Protein AF-A0A9D1HH10-F1 (afdb_monomer)

Mean predicted aligned error: 4.68 Å

Secondary structure (DSSP, 8-state):
---HHHHHHHHHHHHTTSTT-TTSHHHHHHHHHTTGGGGS-GGGHHHHTTB-GGGTTBSS--B-HHHHHHHHGGGTTSHHHHHHHHHHHHHHHIIIIIHHHHEEEE-TTS-B--BTTT--EEEEGGGTEEEEHHHHTSTTTHHHHHHHHHHHHHHHTT--PPPP--------SSS-GGGHHHHHHHHHHHHHHHHHTTT--PPPSS--HHHHHHHHHHHHHHHHHHSHHHHSTTSS--

Sequence (238 aa):
MPGYVMHLVESQLILDRMKNRKGTDWEKAFLLGSLLPDTRLKSEKAISHFWNEKYLEDIAKAPDLELFLKKYKSRLDEPLILGYYLHLYLDVCYVKDYWPAKLSFENAAGEPEKKKAAITDVVICDRGKKVPLSEFFTRKYYYGDYTRSNGWFIRHYQIRTPEYVAIRDIHMDEVELEDVKGLLEELTWLCRMAEEHAGSNDPLQVFDISSLDAFLHDTAEKFWKENSRLLEPENIKA

Solvent-accessible surface area (backbone atoms only — not comparable to full-atom values): 13251 Å² total; per-residue (Å²): 125,81,54,72,62,56,41,49,51,34,50,45,61,47,48,74,69,32,76,89,38,77,98,38,72,58,41,35,37,20,57,49,16,32,48,40,46,68,40,35,61,80,78,49,27,40,59,34,42,36,43,54,79,92,44,71,61,32,67,71,73,39,38,33,64,67,67,49,42,74,76,41,58,95,43,44,64,40,38,35,52,35,16,33,50,50,36,46,49,52,39,27,46,42,48,72,52,50,38,63,70,40,40,45,39,14,22,88,88,70,44,84,45,55,44,47,90,57,39,45,31,34,31,28,52,92,73,72,43,75,37,48,46,92,55,37,81,26,67,82,22,53,54,28,30,51,64,52,47,42,31,52,50,32,63,75,71,60,55,70,63,72,67,90,69,91,83,70,92,76,88,66,87,53,49,45,74,80,40,47,58,58,52,46,51,52,45,42,50,51,47,52,49,29,65,76,52,75,75,78,78,71,76,56,71,64,60,53,70,68,60,53,52,51,50,41,53,54,49,38,53,50,51,45,70,78,39,41,74,62,58,39,77,91,62,39,80,130

Radius of gyration: 18.0 Å; Cα contacts (8 Å, |Δi|>4): 320; chains: 1; bounding box: 42×40×50 Å

Structure (mmCIF, N/CA/C/O backbone):
data_AF-A0A9D1HH10-F1
#
_entry.id   AF-A0A9D1HH10-F1
#
loop_
_atom_site.group_PDB
_atom_site.id
_atom_site.type_symbol
_atom_site.label_atom_id
_atom_site.label_alt_id
_atom_site.label_comp_id
_atom_site.label_asym_id
_atom_site.label_entity_id
_atom_site.label_seq_id
_atom_site.pdbx_PDB_ins_code
_atom_site.Cartn_x
_atom_site.Cartn_y
_atom_site.Cartn_z
_atom_site.occupancy
_atom_site.B_iso_or_equiv
_atom_site.auth_seq_id
_atom_site.auth_comp_id
_atom_site.auth_asym_id
_atom_site.auth_atom_id
_atom_site.pdbx_PDB_model_num
ATOM 1 N N . MET A 1 1 ? 5.665 -0.496 -3.282 1.00 77.69 1 MET A N 1
ATOM 2 C CA . MET A 1 1 ? 4.519 -0.738 -2.387 1.00 77.69 1 MET A CA 1
ATOM 3 C C . MET A 1 1 ? 3.567 0.435 -2.533 1.00 77.69 1 MET A C 1
ATOM 5 O O . MET A 1 1 ? 4.052 1.507 -2.902 1.00 77.69 1 MET A O 1
ATOM 9 N N . PRO A 1 2 ? 2.255 0.232 -2.344 1.00 82.25 2 PRO A N 1
ATOM 10 C CA . PRO A 1 2 ? 1.297 1.314 -2.148 1.00 82.25 2 PRO A CA 1
ATOM 11 C C . PRO A 1 2 ? 1.843 2.379 -1.181 1.00 82.25 2 PRO A C 1
ATOM 13 O O . PRO A 1 2 ? 2.660 2.085 -0.315 1.00 82.25 2 PRO A O 1
ATOM 16 N N . GLY A 1 3 ? 1.467 3.639 -1.399 1.00 89.31 3 GLY A N 1
ATOM 17 C CA . GLY A 1 3 ? 1.795 4.725 -0.471 1.00 89.31 3 GLY A CA 1
ATOM 18 C C . GLY A 1 3 ? 0.684 4.931 0.559 1.00 89.31 3 GLY A C 1
ATOM 19 O O . GLY A 1 3 ? -0.417 4.404 0.393 1.00 89.31 3 GLY A O 1
ATOM 20 N N . TYR A 1 4 ? 0.931 5.783 1.559 1.00 92.31 4 TYR A N 1
ATOM 21 C CA . TYR A 1 4 ? 0.015 6.040 2.685 1.00 92.31 4 TYR A CA 1
ATOM 22 C C . TYR A 1 4 ? -1.432 6.308 2.253 1.00 92.31 4 TYR A C 1
ATOM 24 O O . TYR A 1 4 ? -2.377 5.804 2.850 1.00 92.31 4 TYR A O 1
ATOM 32 N N . VAL A 1 5 ? -1.611 7.081 1.176 1.00 95.56 5 VAL A N 1
ATOM 33 C CA . VAL A 1 5 ? -2.936 7.443 0.658 1.00 95.56 5 VAL A CA 1
ATOM 34 C C . VAL A 1 5 ? -3.721 6.209 0.214 1.00 95.56 5 VAL A C 1
ATOM 36 O O . VAL A 1 5 ? -4.903 6.121 0.515 1.00 95.56 5 VAL A O 1
ATOM 39 N N . MET A 1 6 ? -3.088 5.241 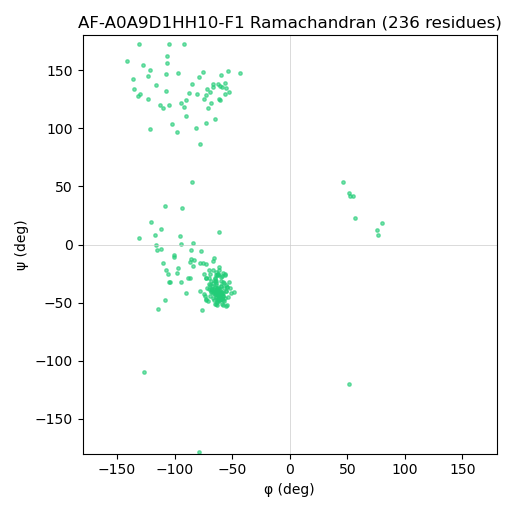-0.456 1.00 97.19 6 MET A N 1
ATOM 40 C CA . MET A 1 6 ? -3.773 4.020 -0.896 1.00 97.19 6 MET A CA 1
ATOM 41 C C . MET A 1 6 ? -4.173 3.132 0.289 1.00 97.19 6 MET A C 1
ATOM 43 O O . MET A 1 6 ? -5.291 2.624 0.298 1.00 97.19 6 MET A O 1
ATOM 47 N N . HIS A 1 7 ? -3.314 3.008 1.309 1.00 97.94 7 HIS A N 1
ATOM 48 C CA . HIS A 1 7 ? -3.664 2.299 2.549 1.00 97.94 7 HIS A CA 1
ATOM 49 C C . HIS A 1 7 ? -4.849 2.951 3.271 1.00 97.94 7 HIS A C 1
ATOM 51 O O . HIS A 1 7 ? -5.726 2.257 3.786 1.00 97.94 7 HIS A O 1
ATOM 57 N N . LEU A 1 8 ? -4.925 4.284 3.266 1.00 97.69 8 LEU A N 1
ATOM 58 C CA . LEU A 1 8 ? -6.061 5.002 3.844 1.00 97.69 8 LEU A CA 1
ATOM 59 C C . LEU A 1 8 ? -7.335 4.869 3.013 1.00 97.69 8 LEU A C 1
ATOM 61 O O . LEU A 1 8 ? -8.404 4.745 3.601 1.00 97.69 8 LEU A O 1
ATOM 65 N N . VAL A 1 9 ? -7.242 4.856 1.679 1.00 97.88 9 VAL A N 1
ATOM 66 C CA . VAL A 1 9 ? -8.398 4.571 0.813 1.00 97.88 9 VAL A CA 1
ATOM 67 C C . VAL A 1 9 ? -8.966 3.194 1.141 1.00 97.88 9 VAL A C 1
ATOM 69 O O . VAL A 1 9 ? -10.155 3.080 1.424 1.00 97.88 9 VAL A O 1
ATOM 72 N N . GLU A 1 10 ? -8.129 2.157 1.174 1.00 97.81 10 GLU A N 1
ATOM 73 C CA . GLU A 1 10 ? -8.591 0.807 1.505 1.00 97.81 10 GLU A CA 1
ATOM 74 C C . GLU A 1 10 ? -9.190 0.741 2.918 1.00 97.81 10 GLU A C 1
ATOM 76 O O . GLU A 1 10 ? -10.270 0.184 3.119 1.00 97.81 10 GLU A O 1
ATOM 81 N N . SER A 1 11 ? -8.546 1.388 3.891 1.00 96.88 11 SER A N 1
ATOM 82 C CA . SER A 1 11 ? -9.064 1.476 5.258 1.00 96.88 11 SER A CA 1
ATOM 83 C C . SER A 1 11 ? -10.439 2.146 5.311 1.00 96.88 11 SER A C 1
ATOM 85 O O . SER A 1 11 ? -11.324 1.673 6.024 1.00 96.88 11 SER A O 1
ATOM 87 N N . GLN A 1 12 ? -10.662 3.209 4.532 1.00 95.50 12 GLN A N 1
ATOM 88 C CA . GLN A 1 12 ? -11.970 3.858 4.430 1.00 95.50 12 GLN A CA 1
ATOM 89 C C . GLN A 1 12 ? -13.018 2.960 3.770 1.00 95.50 12 GLN A C 1
ATOM 91 O O . GLN A 1 12 ? -14.137 2.885 4.271 1.00 95.50 12 GLN A O 1
ATOM 96 N N . LEU A 1 13 ? -12.657 2.212 2.723 1.00 96.19 13 LEU A N 1
ATOM 97 C CA . LEU A 1 13 ? -13.554 1.236 2.094 1.00 96.19 13 LEU A CA 1
ATOM 98 C C . LEU A 1 13 ? -14.016 0.151 3.079 1.00 96.19 13 LEU A C 1
ATOM 100 O O . LEU A 1 13 ? -15.165 -0.295 3.016 1.00 96.19 13 LEU A O 1
ATOM 104 N N . ILE A 1 14 ? -13.147 -0.262 4.006 1.00 95.25 14 ILE A N 1
ATOM 105 C CA . ILE A 1 14 ? -13.511 -1.167 5.104 1.00 95.25 14 ILE A CA 1
ATOM 106 C C . ILE A 1 14 ? -14.402 -0.453 6.130 1.00 95.25 14 ILE A C 1
ATOM 108 O O . ILE A 1 14 ? -15.468 -0.967 6.476 1.00 95.25 14 ILE A O 1
ATOM 112 N N . LEU A 1 15 ? -14.024 0.746 6.585 1.00 93.00 15 LEU A N 1
ATOM 113 C CA . LEU A 1 15 ? -14.793 1.528 7.563 1.00 93.00 15 LEU A CA 1
ATOM 114 C C . LEU A 1 15 ? -16.208 1.873 7.078 1.00 93.00 15 LEU A C 1
ATOM 116 O O . LEU A 1 15 ? -17.145 1.853 7.873 1.00 93.00 15 LEU A O 1
ATOM 120 N N . ASP A 1 16 ? -16.390 2.136 5.785 1.00 91.69 16 ASP A N 1
ATOM 121 C CA . ASP A 1 16 ? -17.693 2.396 5.161 1.00 91.69 16 ASP A CA 1
ATOM 122 C C . ASP A 1 16 ? -18.665 1.221 5.311 1.00 91.69 16 ASP A C 1
ATOM 124 O O . ASP A 1 16 ? -19.884 1.409 5.372 1.00 91.69 16 ASP A O 1
ATOM 128 N N . ARG A 1 17 ? -18.133 0.002 5.422 1.00 89.88 17 ARG A N 1
ATOM 129 C CA . ARG A 1 17 ? -18.912 -1.218 5.666 1.00 89.88 17 ARG A CA 1
ATOM 130 C C . ARG A 1 17 ? -19.154 -1.459 7.153 1.00 89.88 17 ARG A C 1
ATOM 132 O O . ARG A 1 17 ? -20.182 -2.031 7.525 1.00 89.88 17 ARG A O 1
ATOM 139 N N . MET A 1 18 ? -18.243 -1.001 8.011 1.00 86.62 18 MET A N 1
ATOM 140 C CA . MET A 1 18 ? -18.357 -1.094 9.466 1.00 86.62 18 MET A CA 1
ATOM 141 C C . MET A 1 18 ? -19.308 -0.020 10.005 1.00 86.62 18 MET A C 1
ATOM 143 O O . MET A 1 18 ? -18.911 1.069 10.428 1.00 86.62 18 MET A O 1
ATOM 147 N N . LYS A 1 19 ? -20.605 -0.342 10.029 1.00 73.38 19 LYS A N 1
ATOM 148 C CA . LYS A 1 19 ? -21.625 0.520 10.645 1.00 73.38 19 LYS A CA 1
ATOM 149 C C . LYS A 1 19 ? -21.212 0.870 12.088 1.00 73.38 19 LYS A C 1
ATOM 151 O O . LYS A 1 19 ? -20.878 -0.019 12.866 1.00 73.38 19 LYS A O 1
ATOM 156 N N . ASN A 1 20 ? -21.280 2.157 12.445 1.00 78.94 20 ASN A N 1
ATOM 157 C CA . ASN A 1 20 ? -21.037 2.717 13.790 1.00 78.94 20 ASN A CA 1
ATOM 158 C C . ASN A 1 20 ? -19.575 2.828 14.276 1.00 78.94 20 ASN A C 1
ATOM 160 O O . ASN A 1 20 ? -19.369 3.079 15.461 1.00 78.94 20 ASN A O 1
ATOM 164 N N . ARG A 1 21 ? -18.559 2.672 13.417 1.00 83.25 21 ARG A N 1
ATOM 165 C CA . ARG A 1 21 ? -17.150 2.898 13.819 1.00 83.25 21 ARG A CA 1
ATOM 166 C C . ARG A 1 21 ? -16.612 4.281 13.458 1.00 83.25 21 ARG A C 1
ATOM 168 O O . ARG A 1 21 ? -15.673 4.742 14.101 1.00 83.25 21 ARG A O 1
ATOM 175 N N . LYS A 1 22 ? -17.235 4.969 12.499 1.00 84.94 22 LYS A N 1
ATOM 176 C CA . LYS A 1 22 ? -16.856 6.336 12.121 1.00 84.94 22 LYS A CA 1
ATOM 177 C C . LYS A 1 22 ? -17.028 7.324 13.283 1.00 84.94 22 LYS A C 1
ATOM 179 O O . LYS A 1 22 ? -18.034 7.284 13.987 1.00 84.94 22 LYS A O 1
ATOM 184 N N . GLY A 1 23 ? -16.068 8.223 13.453 1.00 85.19 23 GLY A N 1
ATOM 185 C CA . GLY A 1 23 ? -15.963 9.213 14.520 1.00 85.19 23 GLY A CA 1
ATOM 186 C C . GLY A 1 23 ? -15.491 8.670 15.872 1.00 85.19 23 GLY A C 1
ATOM 187 O O . GLY A 1 23 ? -15.551 9.406 16.855 1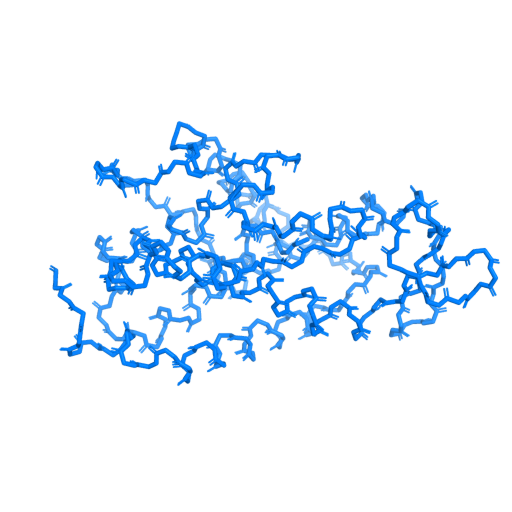.00 85.19 23 GLY A O 1
ATOM 188 N N . THR A 1 24 ? -15.053 7.410 15.963 1.00 90.00 24 THR A N 1
ATOM 189 C CA . THR A 1 24 ? -14.704 6.764 17.244 1.00 90.00 24 THR A CA 1
ATOM 190 C C . THR A 1 24 ? -13.194 6.605 17.431 1.00 90.00 24 THR A C 1
ATOM 192 O O . THR A 1 24 ? -12.434 6.610 16.464 1.00 90.00 24 THR A O 1
ATOM 195 N N . ASP A 1 25 ? -12.743 6.384 18.670 1.00 89.62 25 ASP A N 1
ATOM 196 C CA . ASP A 1 25 ? -11.337 6.042 18.941 1.00 89.62 25 ASP A CA 1
ATOM 197 C C . ASP A 1 25 ? -10.921 4.718 18.281 1.00 89.62 25 ASP A C 1
ATOM 199 O O . ASP A 1 25 ? -9.753 4.541 17.933 1.00 89.62 25 ASP A O 1
ATOM 203 N N . TRP A 1 26 ? -11.884 3.824 18.025 1.00 91.19 26 TRP A N 1
ATOM 204 C CA . TRP A 1 26 ? -11.659 2.601 17.258 1.00 91.19 26 TRP A CA 1
ATOM 205 C C . TRP A 1 26 ? -11.216 2.919 15.825 1.00 91.19 26 TRP A C 1
ATOM 207 O O . TRP A 1 26 ? -10.215 2.375 15.368 1.00 91.19 26 TRP A O 1
ATOM 217 N N . GLU A 1 27 ? -11.910 3.832 15.132 1.00 93.25 27 GLU A N 1
ATOM 218 C CA . GLU A 1 27 ? -11.517 4.268 13.782 1.00 93.25 27 GLU A CA 1
ATOM 219 C C . GLU A 1 27 ? -10.123 4.890 13.799 1.00 93.25 27 GLU A C 1
ATOM 221 O O . GLU A 1 27 ? -9.288 4.536 12.972 1.00 93.25 27 GLU A O 1
ATOM 226 N N . LYS A 1 28 ? -9.848 5.783 14.755 1.00 93.38 28 LYS A N 1
ATOM 227 C CA . LYS A 1 28 ? -8.544 6.452 14.845 1.00 93.38 28 LYS A CA 1
ATOM 228 C C . LYS A 1 28 ? -7.412 5.442 15.032 1.00 93.38 28 LYS A C 1
ATOM 230 O O . LYS A 1 28 ? -6.413 5.506 14.319 1.00 93.38 28 LYS A O 1
ATOM 235 N N . ALA A 1 29 ? -7.580 4.483 15.944 1.00 92.88 29 ALA A N 1
ATOM 236 C CA . ALA A 1 29 ? -6.605 3.421 16.166 1.00 92.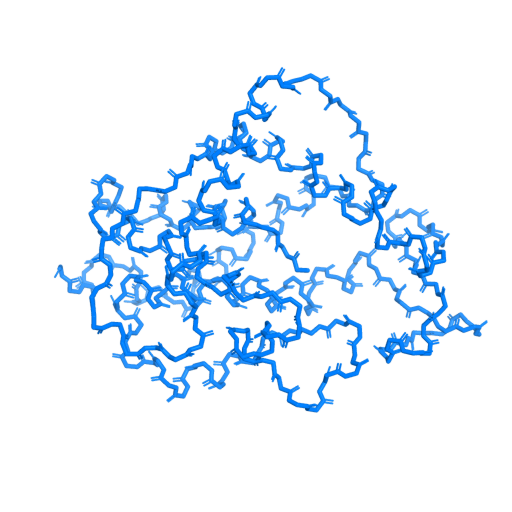88 29 ALA A CA 1
ATOM 237 C C . ALA A 1 29 ? -6.435 2.530 14.926 1.00 92.88 29 ALA A C 1
ATOM 239 O O . ALA A 1 29 ? -5.310 2.208 14.560 1.00 92.88 29 ALA A O 1
ATOM 240 N N . PHE A 1 30 ? -7.525 2.180 14.245 1.00 95.00 30 PHE A N 1
ATOM 241 C CA . PHE A 1 30 ? -7.486 1.376 13.025 1.00 95.00 30 PHE A CA 1
ATOM 242 C C . PHE A 1 30 ? -6.744 2.082 11.881 1.00 95.00 30 PHE A C 1
ATOM 244 O O . PHE A 1 30 ? -5.834 1.507 11.283 1.00 95.00 30 PHE A O 1
ATOM 251 N N . LEU A 1 31 ? -7.057 3.357 11.636 1.00 95.81 31 LEU A N 1
ATOM 252 C CA . LEU A 1 31 ? -6.381 4.174 10.628 1.00 95.81 31 LEU A CA 1
ATOM 253 C C . LEU A 1 31 ? -4.891 4.351 10.942 1.00 95.81 31 LEU A C 1
ATOM 255 O O . LEU A 1 31 ? -4.066 4.199 10.044 1.00 95.81 31 LEU A O 1
ATOM 259 N N . LEU A 1 32 ? -4.524 4.615 12.200 1.00 94.50 32 LEU A N 1
ATOM 260 C CA . LEU A 1 32 ? -3.114 4.676 12.601 1.00 94.50 32 LEU A CA 1
ATOM 261 C C . LEU A 1 32 ? -2.415 3.333 12.385 1.00 94.50 32 LEU A C 1
ATOM 263 O O . LEU A 1 32 ? -1.313 3.298 11.845 1.00 94.50 32 LEU A O 1
ATOM 267 N N . GLY A 1 33 ? -3.079 2.231 12.736 1.00 95.00 33 GLY A N 1
ATOM 268 C CA . GLY A 1 33 ? -2.590 0.872 12.521 1.00 95.00 33 GLY A CA 1
ATOM 269 C C . GLY A 1 33 ? -2.241 0.591 11.061 1.00 95.00 33 GLY A C 1
ATOM 270 O O . GLY A 1 33 ? -1.195 0.013 10.784 1.00 95.00 33 GLY A O 1
ATOM 271 N N . SER A 1 34 ? -3.063 1.083 10.128 1.00 96.50 34 SER A N 1
ATOM 272 C CA . SER A 1 34 ? -2.845 0.961 8.675 1.00 96.50 34 SER A CA 1
ATOM 273 C C . SER A 1 34 ? -1.629 1.732 8.142 1.00 96.50 34 SER A C 1
ATOM 275 O O . SER A 1 34 ? -1.192 1.504 7.015 1.00 96.50 34 SER A O 1
ATOM 277 N N . LEU A 1 35 ? -1.072 2.641 8.944 1.00 95.06 35 LEU A N 1
ATOM 278 C CA . LEU A 1 35 ? 0.085 3.470 8.598 1.00 95.06 35 LEU A CA 1
ATOM 279 C C . LEU A 1 35 ? 1.354 3.042 9.341 1.00 95.06 35 LEU A C 1
ATOM 281 O O . LEU A 1 35 ? 2.458 3.328 8.885 1.00 95.06 35 LEU A O 1
ATOM 285 N N . LEU A 1 36 ? 1.214 2.352 10.478 1.00 92.75 36 LEU A N 1
ATOM 286 C CA . LEU A 1 36 ? 2.333 1.945 11.327 1.00 92.75 36 LEU A CA 1
ATOM 287 C C . LEU A 1 36 ? 3.467 1.216 10.590 1.00 92.75 36 LEU A C 1
ATOM 289 O O . LEU A 1 36 ? 4.626 1.520 10.891 1.00 92.75 36 LEU A O 1
ATOM 293 N N . PRO A 1 37 ? 3.212 0.290 9.643 1.00 93.75 37 PRO A N 1
ATOM 294 C CA . PRO A 1 37 ? 4.304 -0.459 9.024 1.00 93.75 37 PRO A CA 1
ATOM 295 C C . PRO A 1 37 ? 5.273 0.442 8.250 1.00 93.75 37 PRO A C 1
ATOM 297 O O . PRO A 1 37 ? 6.460 0.133 8.131 1.00 93.75 37 PRO A O 1
ATOM 300 N N . ASP A 1 38 ? 4.784 1.581 7.771 1.00 91.69 38 ASP A N 1
ATOM 301 C CA . ASP A 1 38 ? 5.532 2.553 6.984 1.00 91.69 38 ASP A CA 1
ATOM 302 C C . ASP A 1 38 ? 6.350 3.554 7.814 1.00 91.69 38 ASP A C 1
ATOM 304 O O . ASP A 1 38 ? 7.060 4.383 7.249 1.00 91.69 38 ASP A O 1
ATOM 308 N N . THR A 1 39 ? 6.328 3.443 9.145 1.00 86.69 39 THR A N 1
ATOM 309 C CA . THR A 1 39 ? 7.222 4.214 10.033 1.00 86.69 39 THR A CA 1
ATOM 310 C C . THR A 1 39 ? 8.695 3.842 9.848 1.00 86.69 39 THR A C 1
ATOM 312 O O . THR A 1 39 ? 9.577 4.682 9.991 1.00 86.69 39 THR A O 1
ATOM 315 N N . ARG A 1 40 ? 8.980 2.592 9.462 1.00 84.56 40 ARG A N 1
ATOM 316 C CA . ARG A 1 40 ? 10.334 2.123 9.138 1.00 84.56 40 ARG A CA 1
ATOM 317 C C . ARG A 1 40 ? 10.681 2.444 7.688 1.00 84.56 40 ARG A C 1
ATOM 319 O O . ARG A 1 40 ? 9.895 2.193 6.775 1.00 84.56 40 ARG A O 1
ATOM 326 N N . LEU A 1 41 ? 11.910 2.898 7.441 1.00 80.50 41 LEU A N 1
ATOM 327 C CA . LEU A 1 41 ? 12.376 3.247 6.096 1.00 80.50 41 LEU A CA 1
ATOM 328 C C . LEU A 1 41 ? 13.360 2.216 5.523 1.00 80.50 41 LEU A C 1
ATOM 330 O O . LEU A 1 41 ? 14.086 1.517 6.228 1.00 80.50 41 LEU A O 1
ATOM 334 N N . LYS A 1 42 ? 13.446 2.169 4.188 1.00 82.12 42 LYS A N 1
ATOM 335 C CA . LYS A 1 42 ? 14.464 1.410 3.433 1.00 82.12 42 LYS A CA 1
ATOM 336 C C . LYS A 1 42 ? 14.563 -0.065 3.865 1.00 82.12 42 LYS A C 1
ATOM 338 O O . LYS A 1 42 ? 13.609 -0.814 3.690 1.00 82.12 42 LYS A O 1
ATOM 343 N N . SER A 1 43 ? 15.730 -0.500 4.345 1.00 78.31 43 SER A N 1
ATOM 344 C CA . SER A 1 43 ? 16.002 -1.884 4.740 1.00 78.31 43 SER A CA 1
ATOM 345 C C . SER A 1 43 ? 15.247 -2.297 5.998 1.00 78.31 43 SER A C 1
ATOM 347 O O . SER A 1 43 ? 14.953 -3.476 6.155 1.00 78.31 43 SER A O 1
ATOM 349 N N . GLU A 1 44 ? 14.886 -1.347 6.861 1.00 86.19 44 GLU A N 1
ATOM 350 C CA . GLU A 1 44 ? 14.146 -1.632 8.093 1.00 86.19 44 GLU A CA 1
ATOM 351 C C . GLU A 1 44 ? 12.684 -1.993 7.816 1.00 86.19 44 GLU A C 1
ATOM 353 O O . GLU A 1 44 ? 12.054 -2.650 8.644 1.00 86.19 44 GLU A O 1
ATOM 358 N N . LYS A 1 45 ? 12.170 -1.687 6.609 1.00 89.50 45 LYS A N 1
ATOM 359 C CA . LYS A 1 45 ? 10.875 -2.207 6.142 1.00 89.50 45 LYS A CA 1
ATOM 360 C C . LYS A 1 45 ? 10.821 -3.730 6.177 1.00 89.50 45 LYS A C 1
ATOM 362 O O . LYS A 1 45 ? 9.740 -4.276 6.326 1.00 89.50 45 LYS A O 1
ATOM 367 N N . ALA A 1 46 ? 11.958 -4.429 6.094 1.00 90.75 46 ALA A N 1
ATOM 368 C CA . ALA A 1 46 ? 11.978 -5.882 6.235 1.00 90.75 46 ALA A CA 1
ATOM 369 C C . ALA A 1 46 ? 11.386 -6.352 7.576 1.00 90.75 46 ALA A C 1
ATOM 371 O O . ALA A 1 46 ? 10.737 -7.395 7.618 1.00 90.75 46 ALA A O 1
ATOM 372 N N . ILE A 1 47 ? 11.572 -5.563 8.640 1.00 92.06 47 ILE A N 1
ATOM 373 C CA . ILE A 1 47 ? 11.072 -5.853 9.985 1.00 92.06 47 ILE A CA 1
ATOM 374 C C . ILE A 1 47 ? 9.569 -5.567 10.043 1.00 92.06 47 ILE A C 1
ATOM 376 O O . ILE A 1 47 ? 8.784 -6.468 10.329 1.00 92.06 47 ILE A O 1
ATOM 380 N N . SER A 1 48 ? 9.155 -4.343 9.704 1.00 93.50 48 SER A N 1
ATOM 381 C CA . SER A 1 48 ? 7.748 -3.936 9.799 1.00 93.50 48 SER A CA 1
ATOM 382 C C . SER A 1 48 ? 6.844 -4.613 8.768 1.00 93.50 48 SER A C 1
ATOM 384 O O . SER A 1 48 ? 5.670 -4.855 9.020 1.00 93.50 48 SER A O 1
ATOM 386 N N . HIS A 1 49 ? 7.363 -4.990 7.607 1.00 95.81 49 HIS A N 1
ATOM 387 C CA . HIS A 1 49 ? 6.576 -5.673 6.584 1.00 95.81 49 HIS A CA 1
ATOM 388 C C . HIS A 1 49 ? 6.720 -7.192 6.650 1.00 95.81 49 HIS A C 1
ATOM 390 O O . HIS A 1 49 ? 6.226 -7.878 5.760 1.00 95.81 49 HIS A O 1
ATOM 396 N N . PHE A 1 50 ? 7.385 -7.736 7.679 1.00 96.06 50 PHE A N 1
ATOM 397 C CA . PHE A 1 50 ? 7.566 -9.180 7.848 1.00 96.06 50 PHE A CA 1
ATOM 398 C C . PHE A 1 50 ? 8.122 -9.839 6.577 1.00 96.06 50 PHE A C 1
ATOM 400 O O . PHE A 1 50 ? 7.621 -10.866 6.117 1.00 96.06 50 PHE A O 1
ATOM 407 N N . TRP A 1 51 ? 9.123 -9.217 5.946 1.00 94.62 51 TRP A N 1
ATOM 408 C CA . TRP A 1 51 ? 9.704 -9.766 4.726 1.00 94.62 51 TRP A CA 1
ATOM 409 C C . TRP A 1 51 ? 10.479 -11.039 5.039 1.00 94.62 51 TRP A C 1
ATOM 411 O O . TRP A 1 51 ? 11.334 -11.078 5.920 1.00 94.62 51 TRP A O 1
ATOM 421 N N . ASN A 1 52 ? 10.206 -12.080 4.262 1.00 92.25 52 ASN A N 1
ATOM 422 C CA . ASN A 1 52 ? 10.908 -13.343 4.391 1.00 92.25 52 ASN A CA 1
ATOM 423 C C . ASN A 1 52 ? 12.346 -13.210 3.856 1.00 92.25 52 ASN A C 1
ATOM 425 O O . ASN A 1 52 ? 12.555 -12.773 2.719 1.00 92.25 52 ASN A O 1
ATOM 429 N N . GLU A 1 53 ? 13.327 -13.631 4.658 1.00 89.69 53 GLU A N 1
ATOM 430 C CA . GLU A 1 53 ? 14.762 -13.532 4.348 1.00 89.69 53 GLU A CA 1
ATOM 431 C C . GLU A 1 53 ? 15.125 -14.139 2.985 1.00 89.69 53 GLU A C 1
ATOM 433 O O . GLU A 1 53 ? 15.986 -13.625 2.269 1.00 89.69 53 GLU A O 1
ATOM 438 N N . LYS A 1 54 ? 14.399 -15.186 2.573 1.00 90.31 54 LYS A N 1
ATOM 439 C CA . LYS A 1 54 ? 14.586 -15.872 1.289 1.00 90.31 54 LYS A CA 1
ATOM 440 C C . LYS A 1 54 ? 14.418 -14.955 0.067 1.00 90.31 54 LYS A C 1
ATOM 442 O O . LYS A 1 54 ? 14.989 -15.241 -0.986 1.00 90.31 54 LYS A O 1
ATOM 447 N N . TYR A 1 55 ? 13.635 -13.882 0.184 1.00 90.75 55 TYR A N 1
ATOM 448 C CA . TYR A 1 55 ? 13.260 -13.010 -0.937 1.00 90.75 55 TYR A CA 1
ATOM 449 C C . TYR A 1 55 ? 13.873 -11.602 -0.841 1.00 90.75 55 TYR A C 1
ATOM 451 O O . TYR A 1 55 ? 13.479 -10.700 -1.578 1.00 90.75 55 TYR A O 1
ATOM 459 N N . LEU A 1 56 ? 14.864 -11.376 0.034 1.00 89.75 56 LEU A N 1
ATOM 460 C CA . LEU A 1 56 ? 15.462 -10.042 0.224 1.00 89.75 56 LEU A CA 1
ATOM 461 C C . LEU A 1 56 ? 16.186 -9.495 -1.021 1.00 89.75 56 LEU A C 1
ATOM 463 O O . LEU A 1 56 ? 16.300 -8.279 -1.197 1.00 89.75 56 LEU A O 1
ATOM 467 N N . GLU A 1 57 ? 16.627 -10.369 -1.918 1.00 93.31 57 GLU A N 1
ATOM 468 C CA . GLU A 1 57 ? 17.270 -9.985 -3.182 1.00 93.31 57 GLU A CA 1
ATOM 469 C C . GLU A 1 57 ? 16.274 -9.712 -4.318 1.00 93.31 57 GLU A C 1
ATOM 471 O O . GLU A 1 57 ? 16.649 -9.168 -5.363 1.00 93.31 57 GLU A O 1
ATOM 476 N N . ASP A 1 58 ? 15.008 -10.083 -4.135 1.00 95.00 58 ASP A N 1
ATOM 477 C CA . ASP A 1 58 ? 13.992 -9.946 -5.169 1.00 95.00 58 ASP A CA 1
ATOM 478 C C . ASP A 1 58 ? 13.572 -8.472 -5.298 1.00 95.00 58 ASP A C 1
ATOM 480 O O . ASP A 1 58 ? 13.594 -7.699 -4.331 1.00 95.00 58 ASP A O 1
ATOM 484 N N . ILE A 1 59 ? 13.198 -8.040 -6.503 1.00 94.12 59 ILE A N 1
ATOM 485 C CA . ILE A 1 59 ? 12.733 -6.668 -6.740 1.00 94.12 59 ILE A CA 1
ATOM 486 C C . ILE A 1 59 ? 11.408 -6.395 -6.027 1.00 94.12 59 ILE A C 1
ATOM 488 O O . ILE A 1 59 ? 11.217 -5.317 -5.462 1.00 94.12 59 ILE A O 1
ATOM 492 N N . ALA A 1 60 ? 10.526 -7.392 -6.025 1.00 91.56 60 ALA A N 1
ATOM 493 C CA . ALA A 1 60 ? 9.204 -7.346 -5.433 1.00 91.56 60 ALA A CA 1
ATOM 494 C C . ALA A 1 60 ? 9.213 -8.133 -4.122 1.00 91.56 60 ALA A C 1
ATOM 496 O O . ALA A 1 60 ? 9.500 -9.329 -4.119 1.00 91.56 60 ALA A O 1
ATOM 497 N N . LYS A 1 61 ? 8.907 -7.466 -3.009 1.00 93.38 61 LYS A N 1
ATOM 498 C CA . LYS A 1 61 ? 8.933 -8.065 -1.672 1.00 93.38 61 LYS A CA 1
ATOM 499 C C . LYS A 1 61 ? 7.556 -7.957 -1.042 1.00 93.38 61 LYS A C 1
ATOM 501 O O . LYS A 1 61 ? 7.176 -6.897 -0.555 1.00 93.38 61 LYS A O 1
ATOM 506 N N . ALA A 1 62 ? 6.806 -9.050 -1.103 1.00 94.69 62 ALA A N 1
ATOM 507 C CA . ALA A 1 62 ? 5.522 -9.148 -0.426 1.00 94.69 62 ALA A CA 1
ATOM 508 C C . ALA A 1 62 ? 5.745 -9.434 1.067 1.00 94.69 62 ALA A C 1
ATOM 510 O O . ALA A 1 62 ? 6.650 -10.213 1.394 1.00 94.69 62 ALA A O 1
ATOM 511 N N . PRO A 1 63 ? 4.907 -8.883 1.956 1.00 96.69 63 PRO A N 1
ATOM 512 C CA . PRO A 1 63 ? 4.831 -9.343 3.332 1.00 96.69 63 PRO A CA 1
ATOM 513 C C . PRO A 1 63 ? 4.579 -10.846 3.461 1.00 96.69 63 PRO A C 1
ATOM 515 O O . PRO A 1 63 ? 3.897 -11.463 2.634 1.00 96.69 63 PRO A O 1
ATOM 518 N N . ASP A 1 64 ? 5.099 -11.432 4.535 1.00 96.62 64 ASP A N 1
ATOM 519 C CA . ASP A 1 64 ? 4.761 -12.785 4.963 1.00 96.62 64 ASP A CA 1
ATOM 520 C C . ASP A 1 64 ? 3.702 -12.720 6.076 1.00 96.62 64 ASP A C 1
ATOM 522 O O . ASP A 1 64 ? 4.001 -12.509 7.255 1.00 96.62 64 ASP A O 1
ATOM 526 N N . LEU A 1 65 ? 2.430 -12.873 5.690 1.00 97.00 65 LEU A N 1
ATOM 527 C CA . LEU A 1 65 ? 1.311 -12.784 6.633 1.00 97.00 65 LEU A CA 1
ATOM 528 C C . LEU A 1 65 ? 1.352 -13.888 7.694 1.00 97.00 65 LEU A C 1
ATOM 530 O O . LEU A 1 65 ? 0.835 -13.681 8.788 1.00 97.00 65 LEU A O 1
ATOM 534 N N . GLU A 1 66 ? 1.965 -15.043 7.421 1.00 96.31 66 GLU A N 1
ATOM 535 C CA . GLU A 1 66 ? 2.067 -16.114 8.418 1.00 96.31 66 GLU A CA 1
ATOM 536 C C . GLU A 1 66 ? 2.986 -15.704 9.571 1.00 96.31 66 GLU A C 1
ATOM 538 O O . GLU A 1 66 ? 2.670 -15.973 10.734 1.00 96.31 66 GLU A O 1
ATOM 543 N N . LEU A 1 67 ? 4.083 -14.996 9.274 1.00 95.75 67 LEU A N 1
ATOM 544 C CA . LEU A 1 67 ? 4.979 -14.458 10.299 1.00 95.75 67 LEU A CA 1
ATOM 545 C C . LEU A 1 67 ? 4.274 -13.415 11.174 1.00 95.75 67 LEU A C 1
ATOM 547 O O . LEU A 1 67 ? 4.416 -13.461 12.398 1.00 95.75 67 LEU A O 1
ATOM 551 N N . PHE A 1 68 ? 3.477 -12.529 10.568 1.00 96.81 68 PHE A N 1
ATOM 552 C CA . PHE A 1 68 ? 2.662 -11.562 11.309 1.00 96.81 68 PHE A CA 1
ATOM 553 C C . PHE A 1 68 ? 1.624 -12.268 12.193 1.00 96.81 68 PHE A C 1
ATOM 555 O O . PHE A 1 68 ? 1.556 -12.047 13.404 1.00 96.81 68 PHE A O 1
ATOM 562 N N . LEU A 1 69 ? 0.840 -13.180 11.611 1.00 96.06 69 LEU A N 1
ATOM 563 C CA . LEU A 1 69 ? -0.228 -13.890 12.314 1.00 96.06 69 LEU A CA 1
ATOM 564 C C . LEU A 1 69 ? 0.310 -14.775 13.443 1.00 96.06 69 LEU A C 1
ATOM 566 O O . LEU A 1 69 ? -0.344 -14.908 14.475 1.00 96.06 69 LEU A O 1
ATOM 570 N N . LYS A 1 70 ? 1.519 -15.331 13.317 1.00 95.94 70 LYS A N 1
ATOM 571 C CA . LYS A 1 70 ? 2.164 -16.070 14.411 1.00 95.94 70 LYS A CA 1
ATOM 572 C C . LYS A 1 70 ? 2.328 -15.218 15.677 1.00 95.94 70 LYS A C 1
ATOM 574 O O . LYS A 1 70 ? 2.256 -15.771 16.772 1.00 95.94 70 LYS A O 1
ATOM 579 N N . LYS A 1 71 ? 2.536 -13.905 15.534 1.00 95.50 71 LYS A N 1
ATOM 580 C CA . LYS A 1 71 ? 2.681 -12.965 16.656 1.00 95.50 71 LYS A CA 1
ATOM 581 C C . LYS A 1 71 ? 1.351 -12.358 17.100 1.00 95.50 71 LYS A C 1
ATOM 583 O O . LYS A 1 71 ? 1.106 -12.250 18.297 1.00 95.50 71 LYS A O 1
ATOM 588 N N . TYR A 1 72 ? 0.491 -11.991 16.151 1.00 95.69 72 TYR A N 1
ATOM 589 C CA . TYR A 1 72 ? -0.637 -11.091 16.418 1.00 95.69 72 TYR A CA 1
ATOM 590 C C . TYR A 1 72 ? -2.025 -11.695 16.220 1.00 95.69 72 TYR A C 1
ATOM 592 O O . TYR A 1 72 ? -3.015 -11.017 16.477 1.00 95.69 72 TYR A O 1
ATOM 600 N N . LYS A 1 73 ? -2.151 -12.969 15.822 1.00 94.62 73 LYS A N 1
ATOM 601 C CA . LYS A 1 73 ? -3.464 -13.585 15.546 1.00 94.62 73 LYS A CA 1
ATOM 602 C C . LYS A 1 73 ? -4.459 -13.471 16.706 1.00 94.62 73 LYS A C 1
ATOM 604 O O . LYS A 1 73 ? -5.644 -13.293 16.456 1.00 94.62 73 LYS A O 1
ATOM 609 N N . SER A 1 74 ? -4.003 -13.575 17.955 1.00 93.12 74 SER A N 1
ATOM 610 C CA . SER A 1 74 ? -4.870 -13.459 19.139 1.00 93.12 74 SER A CA 1
ATOM 611 C C . SER A 1 74 ? -5.270 -12.024 19.490 1.00 93.12 74 SER A C 1
ATOM 613 O O . SER A 1 74 ? -6.027 -11.850 20.434 1.00 93.12 74 SER A O 1
ATOM 615 N N . ARG A 1 75 ? -4.720 -11.032 18.782 1.00 93.44 75 ARG A N 1
ATOM 616 C CA . ARG A 1 75 ? -4.910 -9.592 18.998 1.00 93.44 75 ARG A CA 1
ATOM 617 C C . ARG A 1 75 ? -5.575 -8.907 17.799 1.00 93.44 75 ARG A C 1
ATOM 619 O O . ARG A 1 75 ? -5.633 -7.688 17.743 1.00 93.44 75 ARG A O 1
ATOM 626 N N . LEU A 1 76 ? -6.040 -9.672 16.806 1.00 93.06 76 LEU A N 1
ATOM 627 C CA . LEU A 1 76 ? -6.673 -9.129 15.596 1.00 93.06 76 LEU A CA 1
ATOM 628 C C . LEU A 1 76 ? -8.013 -8.422 15.865 1.00 93.06 76 LEU A C 1
ATOM 630 O O . LEU A 1 76 ? -8.533 -7.767 14.970 1.00 93.06 76 LEU A O 1
ATOM 634 N N . ASP A 1 77 ? -8.584 -8.564 17.060 1.00 89.56 77 ASP A N 1
ATOM 635 C CA . ASP A 1 77 ? -9.729 -7.780 17.525 1.00 89.56 77 ASP A CA 1
ATOM 636 C C . ASP A 1 77 ? -9.338 -6.362 17.983 1.00 89.56 77 ASP A C 1
ATOM 638 O O . ASP A 1 77 ? -10.200 -5.486 18.069 1.00 89.56 77 ASP A O 1
ATOM 642 N N . GLU A 1 78 ? -8.051 -6.096 18.224 1.00 91.81 78 GLU A N 1
ATOM 643 C CA . GLU A 1 78 ? -7.548 -4.753 18.501 1.00 91.81 78 GLU A CA 1
ATOM 644 C C . GLU A 1 78 ? -7.507 -3.926 17.198 1.00 91.81 78 GLU A C 1
ATOM 646 O O . GLU A 1 78 ? -6.836 -4.330 16.241 1.00 91.81 78 GLU A O 1
ATOM 651 N N . PRO A 1 79 ? -8.146 -2.738 17.136 1.00 92.75 79 PRO A N 1
ATOM 652 C CA . PRO A 1 79 ? -8.237 -1.940 15.907 1.00 92.75 79 PRO A CA 1
ATOM 653 C C . PRO A 1 79 ? -6.873 -1.619 15.298 1.00 92.75 79 PRO A C 1
ATOM 655 O O . PRO A 1 79 ? -6.698 -1.701 14.086 1.00 92.75 79 PRO A O 1
ATOM 658 N N . LEU A 1 80 ? -5.890 -1.301 16.140 1.00 93.75 80 LEU A N 1
ATOM 659 C CA . LEU A 1 80 ? -4.531 -0.992 15.707 1.00 93.75 80 LEU A CA 1
ATOM 660 C C . LEU A 1 80 ? -3.872 -2.168 14.970 1.00 93.75 80 LEU A C 1
ATOM 662 O O . LEU A 1 80 ? -3.286 -1.994 13.903 1.00 93.75 80 LEU A O 1
ATOM 666 N N . ILE A 1 81 ? -3.988 -3.373 15.532 1.00 95.06 81 ILE A N 1
ATOM 667 C CA . ILE A 1 81 ? -3.412 -4.598 14.969 1.00 95.06 81 ILE A CA 1
ATOM 668 C C . ILE A 1 81 ? -4.161 -5.003 13.699 1.00 95.06 81 ILE A C 1
ATOM 670 O O . ILE A 1 81 ? -3.540 -5.427 12.725 1.00 95.06 81 ILE A O 1
ATOM 674 N N . LEU A 1 82 ? -5.483 -4.833 13.681 1.00 95.75 82 LEU A N 1
ATOM 675 C CA . LEU A 1 82 ? -6.300 -5.088 12.501 1.00 95.75 82 LEU A CA 1
ATOM 676 C C . LEU A 1 82 ? -5.953 -4.139 11.346 1.00 95.75 82 LEU A C 1
ATOM 678 O O . LEU A 1 82 ? -5.858 -4.584 10.204 1.00 95.75 82 LEU A O 1
ATOM 682 N N . GLY A 1 83 ? -5.708 -2.858 11.638 1.00 96.62 83 GLY A N 1
ATOM 683 C CA . GLY A 1 83 ? -5.236 -1.882 10.654 1.00 96.62 83 GLY A CA 1
ATOM 684 C C . GLY A 1 83 ? -3.868 -2.256 10.081 1.00 96.62 83 GLY A C 1
ATOM 685 O O . GLY A 1 83 ? -3.678 -2.230 8.867 1.00 96.62 83 GLY A O 1
ATOM 6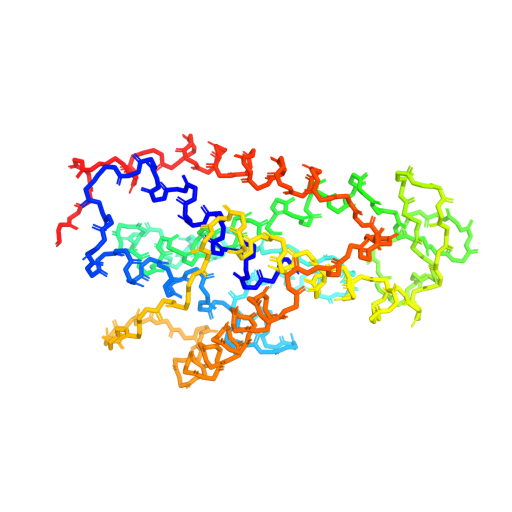86 N N . TYR A 1 84 ? -2.938 -2.695 10.934 1.00 96.81 84 TYR A N 1
ATOM 687 C CA . TYR A 1 84 ? -1.638 -3.214 10.493 1.00 96.81 84 TYR A CA 1
ATOM 688 C C . TYR A 1 84 ? -1.821 -4.420 9.570 1.00 96.81 84 TYR A C 1
ATOM 690 O O . TYR A 1 84 ? -1.225 -4.501 8.495 1.00 96.81 84 TYR A O 1
ATOM 698 N N . TYR A 1 85 ? -2.674 -5.364 9.966 1.00 98.06 85 TYR A N 1
ATOM 699 C CA . TYR A 1 85 ? -2.938 -6.549 9.165 1.00 98.06 85 TYR A CA 1
ATOM 700 C C . TYR A 1 85 ? -3.514 -6.193 7.789 1.00 98.06 85 TYR A C 1
ATOM 702 O O . TYR A 1 85 ? -3.054 -6.747 6.790 1.00 98.06 85 TYR A O 1
ATOM 710 N N . LEU A 1 86 ? -4.447 -5.235 7.725 1.00 98.25 86 LEU A N 1
ATOM 711 C CA . LEU A 1 86 ? -4.985 -4.715 6.466 1.00 98.25 86 LEU A CA 1
ATOM 712 C C . LEU A 1 86 ? -3.877 -4.131 5.578 1.00 98.25 86 LEU A C 1
ATOM 714 O O . LEU A 1 86 ? -3.784 -4.493 4.409 1.00 98.25 86 LEU A O 1
ATOM 718 N N . HIS A 1 87 ? -2.979 -3.316 6.141 1.00 98.12 87 HIS A N 1
ATOM 719 C CA . HIS A 1 87 ? -1.835 -2.773 5.403 1.00 98.12 87 HIS A CA 1
ATOM 720 C C . HIS A 1 87 ? -1.005 -3.881 4.742 1.00 98.12 87 HIS A C 1
ATOM 722 O O . HIS A 1 87 ? -0.747 -3.839 3.538 1.00 98.12 87 HIS A O 1
ATOM 728 N N . LEU A 1 88 ? -0.602 -4.896 5.518 1.00 98.19 88 LEU A N 1
ATOM 729 C CA . LEU A 1 88 ? 0.200 -5.998 4.983 1.00 98.19 88 LEU A CA 1
ATOM 730 C C . LEU A 1 88 ? -0.570 -6.805 3.938 1.00 98.19 88 LEU A C 1
ATOM 732 O O . LEU A 1 88 ? 0.023 -7.298 2.980 1.00 98.19 88 LEU A O 1
ATOM 736 N N . TYR A 1 89 ? -1.879 -6.961 4.123 1.00 98.50 89 TYR A N 1
ATOM 737 C CA . TYR A 1 89 ? -2.732 -7.662 3.178 1.00 98.50 89 TYR A CA 1
ATOM 738 C C . TYR A 1 89 ? -2.742 -6.971 1.810 1.00 98.50 89 TYR A C 1
ATOM 740 O O . TYR A 1 89 ? -2.483 -7.626 0.795 1.00 98.50 89 TYR A O 1
ATOM 748 N N . LEU A 1 90 ? -2.949 -5.650 1.786 1.00 98.50 90 LEU A N 1
ATOM 749 C CA . LEU A 1 90 ? -2.887 -4.859 0.558 1.00 98.50 90 LEU A CA 1
ATOM 750 C C . LEU A 1 90 ? -1.536 -4.980 -0.123 1.00 98.50 90 LEU A C 1
ATOM 752 O O . LEU A 1 90 ? -1.464 -5.188 -1.331 1.00 98.50 90 LEU A O 1
ATOM 756 N N . ASP A 1 91 ? -0.464 -4.902 0.655 1.00 98.00 91 ASP A N 1
ATOM 757 C CA . ASP A 1 91 ? 0.900 -5.033 0.164 1.00 98.00 91 ASP A CA 1
ATOM 758 C C . ASP A 1 91 ? 1.164 -6.390 -0.494 1.00 98.00 91 ASP A C 1
ATOM 760 O O . ASP A 1 91 ? 1.819 -6.466 -1.542 1.00 98.00 91 ASP A O 1
ATOM 764 N N . VAL A 1 92 ? 0.620 -7.469 0.077 1.00 97.94 92 VAL A N 1
ATOM 765 C CA . VAL A 1 92 ? 0.683 -8.806 -0.519 1.00 97.94 92 VAL A CA 1
ATOM 766 C C . VAL A 1 92 ? -0.062 -8.846 -1.843 1.00 97.94 92 VAL A C 1
ATOM 768 O O . VAL A 1 92 ? 0.525 -9.280 -2.835 1.00 97.94 92 VAL A O 1
ATOM 771 N N . CYS A 1 93 ? -1.315 -8.391 -1.884 1.00 98.19 93 CYS A N 1
ATOM 772 C CA . CYS A 1 93 ? -2.108 -8.365 -3.114 1.00 98.19 93 CYS A CA 1
ATOM 773 C C . CYS A 1 93 ? -1.474 -7.462 -4.178 1.00 98.19 93 CYS A C 1
ATOM 775 O O . CYS A 1 93 ? -1.417 -7.811 -5.357 1.00 98.19 93 CYS A O 1
ATOM 777 N N . TYR A 1 94 ? -0.890 -6.338 -3.775 1.00 97.56 94 TYR A N 1
ATOM 778 C CA . TYR A 1 94 ? -0.234 -5.422 -4.693 1.00 97.56 94 TYR A CA 1
ATOM 779 C C . TYR A 1 94 ? 0.998 -6.060 -5.345 1.00 97.56 94 TYR A C 1
ATOM 781 O O . TYR A 1 94 ? 1.192 -5.940 -6.553 1.00 97.56 94 TYR A O 1
ATOM 789 N N . VAL A 1 95 ? 1.819 -6.778 -4.574 1.00 96.06 95 VAL A N 1
ATOM 790 C CA . VAL A 1 95 ? 3.030 -7.433 -5.092 1.00 96.06 95 VAL A CA 1
ATOM 791 C C . VAL A 1 95 ? 2.729 -8.727 -5.845 1.00 96.06 95 VAL A C 1
ATOM 793 O O . VAL A 1 95 ? 3.390 -9.006 -6.845 1.00 96.06 95 VAL A O 1
ATOM 796 N N . LYS A 1 96 ? 1.788 -9.542 -5.363 1.00 96.00 96 LYS A N 1
ATOM 797 C CA . LYS A 1 96 ? 1.521 -10.872 -5.930 1.00 96.00 96 LYS A CA 1
ATOM 798 C C . LYS A 1 96 ? 0.510 -10.851 -7.070 1.00 96.00 96 LYS A C 1
ATOM 800 O O . LYS A 1 96 ? 0.632 -11.686 -7.962 1.00 96.00 96 LYS A O 1
ATOM 805 N N . ASP A 1 97 ? -0.415 -9.893 -7.068 1.00 96.25 97 ASP A N 1
ATOM 806 C CA . ASP A 1 97 ? -1.523 -9.855 -8.023 1.00 96.25 97 ASP A CA 1
ATOM 807 C C . ASP A 1 97 ? -1.404 -8.632 -8.948 1.00 96.25 97 ASP A C 1
ATOM 809 O O . ASP A 1 97 ? -1.323 -8.778 -10.169 1.00 96.25 97 ASP A O 1
ATOM 813 N N . TYR A 1 98 ? -1.317 -7.418 -8.387 1.00 96.88 98 TYR A N 1
ATOM 814 C CA . TYR A 1 98 ? -1.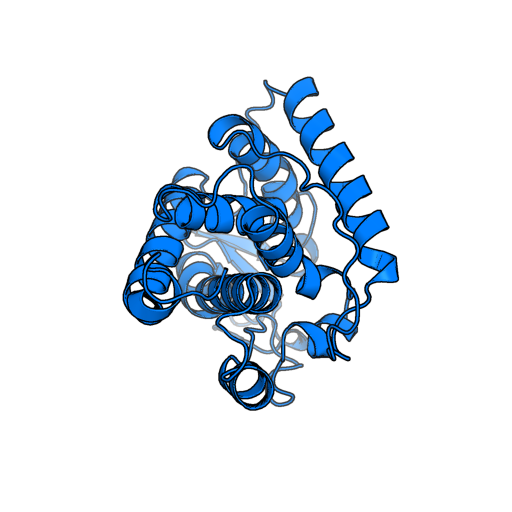360 -6.192 -9.194 1.00 96.88 98 TYR A CA 1
ATOM 815 C C . TYR A 1 98 ? -0.082 -5.951 -10.008 1.00 96.88 98 TYR A C 1
ATOM 817 O O . TYR A 1 98 ? -0.144 -5.674 -11.205 1.00 96.88 98 TYR A O 1
ATOM 825 N N . TRP A 1 99 ? 1.095 -6.068 -9.386 1.00 95.56 99 TRP A N 1
ATOM 826 C CA . TRP A 1 99 ? 2.375 -5.863 -10.066 1.00 95.56 99 TRP A CA 1
ATOM 827 C C . TRP A 1 99 ? 2.562 -6.788 -11.269 1.00 95.56 99 TRP A C 1
ATOM 829 O O . TRP A 1 99 ? 2.802 -6.253 -12.346 1.00 95.56 99 TRP A O 1
ATOM 839 N N . PRO A 1 100 ? 2.401 -8.120 -11.159 1.00 95.44 100 PRO A N 1
ATOM 840 C CA . PRO A 1 100 ? 2.576 -9.020 -12.298 1.00 95.44 100 PRO A CA 1
ATOM 841 C C . PRO A 1 100 ? 1.571 -8.779 -13.431 1.00 95.44 100 PRO A C 1
ATOM 843 O O . PRO A 1 100 ? 1.875 -9.062 -14.586 1.00 95.44 100 PRO A O 1
ATOM 846 N N . ALA A 1 101 ? 0.390 -8.230 -13.124 1.00 96.12 101 ALA A N 1
ATOM 847 C CA . ALA A 1 101 ? -0.581 -7.838 -14.143 1.00 96.12 101 ALA A CA 1
ATOM 848 C C . ALA A 1 101 ? -0.160 -6.571 -14.911 1.00 96.12 101 ALA A C 1
ATOM 850 O O . ALA A 1 101 ? -0.533 -6.402 -16.070 1.00 96.12 101 ALA A O 1
ATOM 851 N N . LYS A 1 102 ? 0.604 -5.670 -14.278 1.00 96.69 102 LYS A N 1
ATOM 852 C CA . LYS A 1 102 ? 0.970 -4.357 -14.839 1.00 96.69 102 LYS A CA 1
ATOM 853 C C . LYS A 1 102 ? 2.409 -4.254 -15.324 1.00 96.69 102 LYS A C 1
ATOM 855 O O . LYS A 1 102 ? 2.694 -3.420 -16.183 1.00 96.69 102 LYS A O 1
ATOM 860 N N . LEU A 1 103 ? 3.304 -5.062 -14.770 1.00 97.50 103 LEU A N 1
ATOM 861 C CA . LEU A 1 103 ? 4.747 -4.946 -14.917 1.00 97.50 103 LEU A CA 1
ATOM 862 C C . LEU A 1 103 ? 5.374 -6.315 -15.184 1.00 97.50 103 LEU A C 1
ATOM 864 O O . LEU A 1 103 ? 5.132 -7.272 -14.452 1.00 97.50 103 LEU A O 1
ATOM 868 N N . SER A 1 104 ? 6.265 -6.366 -16.171 1.00 97.69 104 SER A N 1
ATOM 869 C CA . SER A 1 104 ? 7.224 -7.458 -16.347 1.00 97.69 104 SER A CA 1
ATOM 870 C C . SER A 1 104 ? 8.628 -6.915 -16.108 1.00 97.69 104 SER A C 1
ATOM 872 O O . SER A 1 104 ? 9.055 -5.972 -16.773 1.00 97.69 104 SER A O 1
ATOM 874 N N . PHE A 1 105 ? 9.335 -7.468 -15.125 1.00 98.00 105 PHE A N 1
ATOM 875 C CA . PHE A 1 105 ? 10.738 -7.149 -14.876 1.00 98.00 105 PH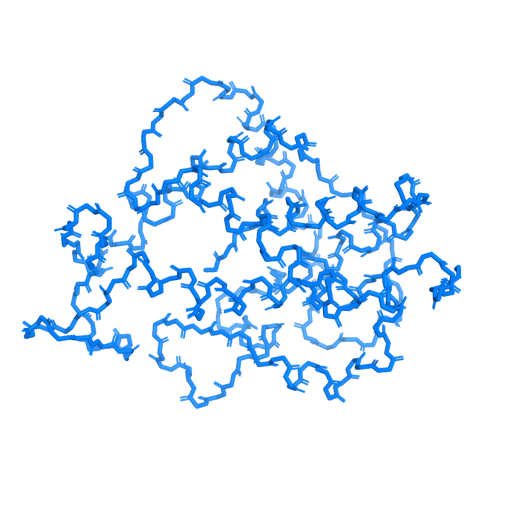E A CA 1
ATOM 876 C C . PHE A 1 105 ? 11.599 -8.115 -15.681 1.00 98.00 105 PHE A C 1
ATOM 878 O O . PHE A 1 105 ? 11.448 -9.326 -15.535 1.00 98.00 105 PHE A O 1
ATOM 885 N N . GLU A 1 106 ? 12.480 -7.589 -16.525 1.00 98.25 106 GLU A N 1
ATOM 886 C CA . GLU A 1 106 ? 13.226 -8.382 -17.499 1.00 98.25 106 GLU A CA 1
ATOM 887 C C . GLU A 1 106 ? 14.738 -8.223 -17.337 1.00 98.25 106 GLU A C 1
ATOM 889 O O . GLU A 1 106 ? 15.244 -7.142 -17.014 1.00 98.25 106 GLU A O 1
ATOM 894 N N . ASN A 1 107 ? 15.464 -9.311 -17.590 1.00 98.25 107 ASN A N 1
ATOM 895 C CA . ASN A 1 107 ? 16.918 -9.306 -17.718 1.00 98.25 107 ASN A CA 1
ATOM 896 C C . ASN A 1 107 ? 17.366 -8.787 -19.103 1.00 98.25 107 ASN A C 1
ATOM 898 O O . ASN A 1 107 ? 16.552 -8.471 -19.976 1.00 98.25 107 ASN A O 1
ATOM 902 N N . ALA A 1 108 ? 18.682 -8.762 -19.339 1.00 96.75 108 ALA A N 1
ATOM 903 C CA . ALA A 1 108 ? 19.268 -8.293 -20.598 1.00 96.75 108 ALA A CA 1
ATOM 904 C C . ALA A 1 108 ? 18.842 -9.105 -21.841 1.00 96.75 108 ALA A C 1
ATOM 906 O O . ALA A 1 108 ? 18.926 -8.596 -22.959 1.00 96.75 108 ALA A O 1
ATOM 907 N N . ALA A 1 109 ? 18.397 -10.354 -21.662 1.00 96.94 109 ALA A N 1
ATOM 908 C CA . ALA A 1 109 ? 17.877 -11.203 -22.732 1.00 96.94 109 ALA A CA 1
ATOM 909 C C . ALA A 1 109 ? 16.376 -10.971 -23.008 1.00 96.94 109 ALA A C 1
ATOM 911 O O . ALA A 1 109 ? 15.841 -11.532 -23.962 1.00 96.94 109 ALA A O 1
ATOM 912 N N . GLY A 1 110 ? 15.701 -10.127 -22.217 1.00 95.75 110 GLY A N 1
ATOM 913 C CA . GLY A 1 110 ? 14.257 -9.896 -22.313 1.00 95.75 110 GLY A CA 1
ATOM 914 C C . GLY A 1 110 ? 13.415 -10.974 -21.630 1.00 95.75 110 GLY A C 1
ATOM 915 O O . GLY A 1 110 ? 12.234 -11.106 -21.933 1.00 95.75 110 GLY A O 1
ATOM 916 N N . GLU A 1 111 ? 14.005 -11.763 -20.732 1.00 97.00 111 GLU A N 1
ATOM 917 C CA . GLU A 1 111 ? 13.305 -12.824 -20.006 1.00 97.00 111 GLU A CA 1
ATOM 918 C C . GLU A 1 111 ? 12.868 -12.339 -18.615 1.00 97.00 111 GLU A C 1
ATOM 920 O O . GLU A 1 111 ? 13.599 -11.553 -18.002 1.00 97.00 111 GLU A O 1
ATOM 925 N N . PRO A 1 112 ? 11.728 -12.822 -18.077 1.00 96.56 112 PRO A N 1
ATOM 926 C CA . PRO A 1 112 ? 11.282 -12.469 -16.733 1.00 96.56 112 PRO A CA 1
ATOM 927 C C . PRO A 1 112 ? 12.325 -12.795 -15.657 1.00 96.56 112 PRO A C 1
ATOM 929 O O . PRO A 1 112 ? 12.793 -13.927 -15.551 1.00 96.56 112 PRO A O 1
ATOM 932 N N . GLU A 1 113 ? 12.627 -11.820 -14.805 1.00 97.69 113 GLU A N 1
ATOM 933 C CA . GLU A 1 113 ? 13.608 -11.932 -13.728 1.00 97.69 113 GLU A CA 1
ATOM 934 C C . GLU A 1 113 ? 13.062 -11.316 -12.434 1.00 97.69 113 GLU A C 1
ATOM 936 O O . GLU A 1 113 ? 12.367 -10.301 -12.432 1.00 97.69 113 GLU A O 1
ATOM 941 N N . LYS A 1 114 ? 13.380 -11.945 -11.303 1.00 96.06 114 LYS A N 1
ATOM 942 C CA . LYS A 1 114 ? 12.974 -11.497 -9.966 1.00 96.06 114 LYS A CA 1
ATOM 943 C C . LYS A 1 114 ? 14.122 -10.850 -9.214 1.00 96.06 114 LYS A C 1
ATOM 945 O O . LYS A 1 114 ? 13.885 -9.943 -8.419 1.00 96.06 114 LYS A O 1
ATOM 950 N N . LYS A 1 115 ? 15.357 -11.298 -9.435 1.00 97.00 115 LYS A N 1
ATOM 951 C CA . LYS A 1 115 ? 16.540 -10.809 -8.731 1.00 97.00 115 LYS A CA 1
ATOM 952 C C . LYS A 1 115 ? 16.875 -9.402 -9.189 1.00 97.00 115 LYS A C 1
ATOM 954 O O . LYS A 1 115 ? 17.242 -9.179 -10.339 1.00 97.00 115 LYS A O 1
ATOM 959 N N . LYS A 1 116 ? 16.810 -8.444 -8.257 1.00 95.44 116 LYS A N 1
ATOM 960 C CA . LYS A 1 116 ? 17.013 -7.015 -8.543 1.00 95.44 116 LYS A CA 1
ATOM 961 C C . LYS A 1 116 ? 18.311 -6.737 -9.303 1.00 95.44 116 LYS A C 1
ATOM 963 O O . LYS A 1 116 ? 18.327 -5.868 -10.164 1.00 95.44 116 LYS A O 1
ATOM 968 N N . ALA A 1 117 ? 19.380 -7.464 -8.983 1.00 96.94 117 ALA A N 1
ATOM 969 C CA . ALA A 1 117 ? 20.691 -7.284 -9.601 1.00 96.94 117 ALA A CA 1
ATOM 970 C C . ALA A 1 117 ? 20.760 -7.729 -11.074 1.00 96.94 117 ALA A C 1
ATOM 972 O O . ALA A 1 117 ? 21.644 -7.272 -11.791 1.00 96.94 117 ALA A O 1
ATOM 973 N N . ALA A 1 118 ? 19.858 -8.609 -11.517 1.00 97.75 118 ALA A N 1
ATOM 974 C CA . ALA A 1 118 ? 19.843 -9.162 -12.872 1.00 97.75 118 ALA A CA 1
ATOM 975 C C . ALA A 1 118 ? 18.816 -8.481 -13.798 1.00 97.75 118 ALA A C 1
ATOM 977 O O . ALA A 1 118 ? 18.831 -8.715 -15.005 1.00 97.75 118 ALA A O 1
ATOM 978 N N . ILE A 1 119 ? 17.951 -7.620 -13.254 1.00 98.38 119 ILE A N 1
ATOM 979 C CA . ILE A 1 119 ? 16.947 -6.879 -14.023 1.00 98.38 119 ILE A CA 1
ATOM 980 C C . ILE A 1 119 ? 17.602 -5.670 -14.693 1.00 98.38 119 ILE A C 1
ATOM 982 O O . ILE A 1 119 ? 18.245 -4.850 -14.034 1.00 98.38 119 ILE A O 1
ATOM 986 N N . THR A 1 120 ? 17.384 -5.523 -15.996 1.00 98.25 120 THR A N 1
ATOM 987 C CA . THR A 1 120 ? 17.828 -4.358 -16.773 1.00 98.25 120 THR A CA 1
ATOM 988 C C . THR A 1 120 ? 16.679 -3.424 -17.104 1.00 98.25 120 THR A C 1
ATOM 990 O O . THR A 1 120 ? 16.868 -2.208 -17.136 1.00 98.25 120 THR A O 1
ATOM 993 N N . ASP A 1 121 ? 15.480 -3.970 -17.292 1.00 98.38 121 ASP A N 1
ATOM 994 C CA . ASP A 1 121 ? 14.337 -3.241 -17.818 1.00 98.38 121 ASP A CA 1
ATOM 995 C C . ASP A 1 121 ? 13.034 -3.641 -17.130 1.00 98.38 121 ASP A C 1
ATOM 997 O O . ASP A 1 121 ? 12.887 -4.728 -16.573 1.00 98.38 121 ASP A O 1
ATOM 1001 N N . VAL A 1 122 ? 12.059 -2.744 -17.213 1.00 98.31 122 VAL A N 1
ATOM 1002 C CA . VAL A 1 122 ? 10.680 -2.972 -16.798 1.00 98.31 122 VAL A CA 1
ATOM 1003 C C . VAL A 1 122 ? 9.768 -2.699 -17.983 1.00 98.31 122 VAL A C 1
ATOM 1005 O O . VAL A 1 122 ? 9.801 -1.614 -18.568 1.00 98.31 122 VAL A O 1
ATOM 1008 N N . VAL A 1 123 ? 8.942 -3.674 -18.339 1.00 98.25 123 VAL A N 1
ATOM 1009 C CA . VAL A 1 123 ? 7.893 -3.530 -19.343 1.00 98.25 123 VAL A CA 1
ATOM 1010 C C . VA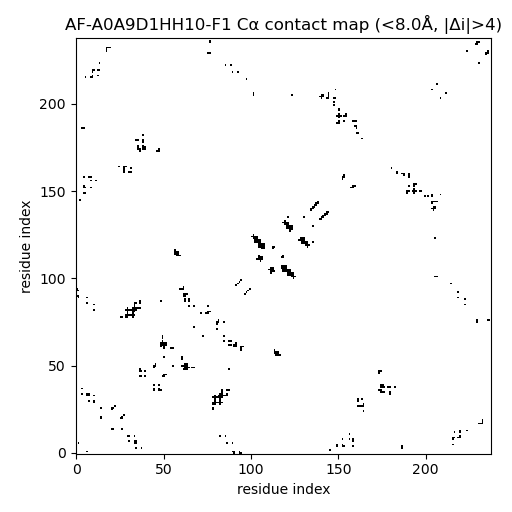L A 1 123 ? 6.591 -3.175 -18.642 1.00 98.25 123 VAL A C 1
ATOM 1012 O O . VAL A 1 123 ? 6.107 -3.914 -17.791 1.00 98.25 123 VAL A O 1
ATOM 1015 N N . ILE A 1 124 ? 6.019 -2.035 -19.017 1.00 97.81 124 ILE A N 1
ATOM 1016 C CA . ILE A 1 124 ? 4.680 -1.603 -18.620 1.00 97.81 124 ILE A CA 1
ATOM 1017 C C . ILE A 1 124 ? 3.692 -2.312 -19.549 1.00 97.81 124 ILE A C 1
ATOM 1019 O O . ILE A 1 124 ? 3.526 -1.901 -20.704 1.00 97.81 124 ILE A O 1
ATOM 1023 N N . CYS A 1 125 ? 3.078 -3.389 -19.056 1.00 95.94 125 CYS A N 1
ATOM 1024 C CA . CYS A 1 125 ? 2.337 -4.369 -19.854 1.00 95.94 125 CYS A CA 1
ATOM 1025 C C . CYS A 1 125 ? 1.197 -3.734 -20.658 1.00 95.94 125 CYS A C 1
ATOM 1027 O O . CYS A 1 125 ? 1.137 -3.917 -21.872 1.00 95.94 125 CYS A O 1
ATOM 1029 N N . ASP A 1 126 ? 0.371 -2.900 -20.017 1.00 91.75 126 ASP A N 1
ATOM 1030 C CA . ASP A 1 126 ? -0.800 -2.256 -20.638 1.00 91.75 126 ASP A CA 1
ATOM 1031 C C . ASP A 1 126 ? -0.445 -1.399 -21.869 1.00 91.75 126 ASP A C 1
ATOM 1033 O O . ASP A 1 126 ? -1.285 -1.152 -22.733 1.00 91.75 126 ASP A O 1
ATOM 1037 N N . ARG A 1 127 ? 0.802 -0.916 -21.951 1.00 91.75 127 ARG A N 1
ATOM 1038 C CA . ARG A 1 127 ? 1.279 -0.021 -23.018 1.00 91.75 127 ARG A CA 1
ATOM 1039 C C . ARG A 1 127 ? 2.365 -0.650 -23.893 1.00 91.75 127 ARG A C 1
ATOM 1041 O O . ARG A 1 127 ? 2.829 0.007 -24.821 1.00 91.75 127 ARG A O 1
ATOM 1048 N N . GLY A 1 128 ? 2.828 -1.860 -23.568 1.00 93.69 128 GLY A N 1
ATOM 1049 C CA . GLY A 1 128 ? 3.996 -2.488 -24.196 1.00 93.69 128 GLY A CA 1
ATOM 1050 C C . GLY A 1 128 ? 5.278 -1.646 -24.107 1.00 93.69 128 GLY A C 1
ATOM 1051 O O . GLY A 1 128 ? 6.165 -1.775 -24.949 1.00 93.69 128 GLY A O 1
ATOM 1052 N N . LYS A 1 129 ? 5.373 -0.730 -23.133 1.00 95.81 129 LYS A N 1
ATOM 1053 C CA . LYS A 1 129 ? 6.482 0.231 -23.038 1.00 95.81 129 LYS A CA 1
ATOM 1054 C C . LYS A 1 129 ? 7.600 -0.336 -22.173 1.00 95.81 129 LYS A C 1
ATOM 1056 O O . LYS A 1 129 ? 7.399 -0.537 -20.980 1.00 95.81 129 LYS A O 1
ATOM 1061 N N . LYS A 1 130 ? 8.786 -0.508 -22.756 1.00 97.50 130 LYS A N 1
ATOM 1062 C CA . LYS A 1 130 ? 10.006 -0.910 -22.046 1.00 97.50 130 LYS A CA 1
ATOM 1063 C C . LYS A 1 130 ? 10.744 0.314 -21.499 1.00 97.50 130 LYS A C 1
ATOM 1065 O O . LYS A 1 130 ? 10.939 1.297 -22.215 1.00 97.50 130 LYS A O 1
ATOM 1070 N N . VAL A 1 131 ? 11.108 0.274 -20.221 1.00 98.12 131 VAL A N 1
ATOM 1071 C CA . VAL A 1 131 ? 11.783 1.356 -19.494 1.00 98.12 131 VAL A CA 1
ATOM 1072 C C . VAL A 1 131 ? 12.996 0.773 -18.769 1.00 98.12 131 VAL A C 1
ATOM 1074 O O . VAL A 1 131 ? 12.818 -0.188 -18.023 1.00 98.12 131 VAL A O 1
ATOM 1077 N N . PRO A 1 132 ? 14.201 1.354 -18.903 1.00 98.12 132 PRO A N 1
ATOM 1078 C CA . PRO A 1 132 ? 15.357 0.907 -18.133 1.00 98.12 132 PRO A CA 1
ATOM 1079 C C . PRO A 1 132 ? 15.076 0.950 -16.628 1.00 98.12 132 PRO A C 1
ATOM 1081 O O . PRO A 1 132 ? 14.501 1.921 -16.126 1.00 98.12 132 PRO A O 1
ATOM 1084 N N . LEU A 1 133 ? 15.524 -0.062 -15.882 1.00 97.56 133 LEU A N 1
ATOM 1085 C CA . LEU A 1 133 ? 15.318 -0.147 -14.431 1.00 97.56 133 LEU A CA 1
ATOM 1086 C C . LEU A 1 133 ? 15.848 1.100 -13.701 1.00 97.56 133 LEU A C 1
ATOM 1088 O O . LEU A 1 133 ? 15.244 1.558 -12.730 1.00 97.56 133 LEU A O 1
ATOM 1092 N N . SER A 1 134 ? 16.944 1.677 -14.205 1.00 96.44 134 SER A N 1
ATOM 1093 C CA . SER A 1 134 ? 17.557 2.912 -13.702 1.00 96.44 134 SER A CA 1
ATOM 1094 C C . SER A 1 134 ? 16.651 4.145 -13.813 1.00 96.44 134 SER A C 1
ATOM 1096 O O . SER A 1 134 ? 16.792 5.070 -13.017 1.00 96.44 134 SER A O 1
ATOM 1098 N N . GLU A 1 135 ? 15.700 4.160 -14.752 1.00 97.38 135 GLU A N 1
ATOM 1099 C CA . GLU A 1 135 ? 14.705 5.228 -14.898 1.00 97.38 135 GLU A CA 1
ATOM 1100 C C . GLU A 1 135 ? 13.358 4.883 -14.258 1.00 97.38 135 GLU A C 1
ATOM 1102 O O . GLU A 1 135 ? 12.596 5.790 -13.910 1.00 97.38 135 GLU A O 1
ATOM 1107 N N . PHE A 1 136 ? 13.036 3.597 -14.114 1.00 97.50 136 PHE A N 1
ATOM 1108 C CA . PHE A 1 136 ? 11.698 3.156 -13.726 1.00 97.50 136 PHE A CA 1
ATOM 1109 C C . PHE A 1 136 ? 11.279 3.666 -12.338 1.00 97.50 136 PHE A C 1
ATOM 1111 O O . PHE A 1 136 ? 10.202 4.243 -12.183 1.00 97.50 136 PHE A O 1
ATOM 1118 N N . PHE A 1 137 ? 12.147 3.540 -11.331 1.00 95.62 137 PHE A N 1
ATOM 1119 C CA . PHE A 1 137 ? 11.887 4.015 -9.965 1.00 95.62 137 PHE A CA 1
ATOM 1120 C C . PHE A 1 137 ? 12.230 5.501 -9.785 1.00 95.62 137 PHE A C 1
ATOM 1122 O O . PHE A 1 137 ? 12.996 5.878 -8.901 1.00 95.62 137 PHE A O 1
ATOM 1129 N N . THR A 1 138 ? 11.677 6.366 -10.635 1.00 95.25 138 THR A N 1
ATOM 1130 C CA . THR A 1 138 ? 11.887 7.822 -10.573 1.00 95.25 138 THR A CA 1
ATOM 1131 C C . THR A 1 138 ? 10.565 8.586 -10.641 1.00 95.25 138 THR A C 1
ATOM 1133 O O . THR A 1 138 ? 9.508 8.021 -10.930 1.00 95.25 138 THR A O 1
ATOM 1136 N N . ARG A 1 139 ? 10.624 9.911 -10.437 1.00 91.75 139 ARG A N 1
ATOM 1137 C CA . ARG A 1 139 ? 9.482 10.826 -10.622 1.00 91.75 139 ARG A CA 1
ATOM 1138 C C . ARG A 1 139 ? 8.950 10.844 -12.064 1.00 91.75 139 ARG A C 1
ATOM 1140 O O . ARG A 1 139 ? 7.823 11.265 -12.309 1.00 91.75 139 ARG A O 1
ATOM 1147 N N . LYS A 1 140 ? 9.744 10.399 -13.039 1.00 93.44 140 LYS A N 1
ATOM 1148 C CA . LYS A 1 140 ? 9.284 10.280 -14.425 1.00 93.44 140 LYS A CA 1
ATOM 1149 C C . LYS A 1 140 ? 8.270 9.143 -14.578 1.00 93.44 140 LYS A C 1
ATOM 1151 O O . LYS A 1 140 ? 7.348 9.295 -15.364 1.00 93.44 140 LYS A O 1
ATOM 1156 N N . TYR A 1 141 ? 8.415 8.062 -13.811 1.00 95.06 141 TYR A N 1
ATOM 1157 C CA . TYR A 1 141 ? 7.616 6.841 -13.922 1.00 95.06 141 TYR A CA 1
ATOM 1158 C C . TYR A 1 141 ? 6.996 6.465 -12.569 1.00 95.06 141 TYR A C 1
ATOM 1160 O O . TYR A 1 141 ? 6.110 7.175 -12.097 1.00 95.06 141 TYR A O 1
ATOM 1168 N N . TYR A 1 142 ? 7.468 5.387 -11.933 1.00 95.44 142 TYR A N 1
ATOM 1169 C CA . TYR A 1 142 ? 6.800 4.714 -10.818 1.00 95.44 142 TYR A CA 1
ATOM 1170 C C . TYR A 1 142 ? 6.482 5.647 -9.640 1.00 95.44 142 TYR A C 1
ATOM 1172 O O . TYR A 1 142 ? 5.330 5.755 -9.237 1.00 95.44 142 TYR A O 1
ATOM 1180 N N . TYR A 1 143 ? 7.469 6.384 -9.117 1.00 92.19 143 TYR A N 1
ATOM 1181 C CA . TYR A 1 143 ? 7.230 7.296 -7.987 1.00 92.19 143 TYR A CA 1
ATOM 1182 C C . TYR A 1 143 ? 6.441 8.546 -8.383 1.00 92.19 143 TYR A C 1
ATOM 1184 O O . TYR A 1 143 ? 5.704 9.096 -7.568 1.00 92.19 143 TYR A O 1
ATOM 1192 N N . GLY A 1 144 ? 6.568 8.988 -9.637 1.00 90.88 144 GLY A N 1
ATOM 1193 C CA . GLY A 1 144 ? 5.788 10.112 -10.151 1.00 90.88 144 GLY A CA 1
ATOM 1194 C C . GLY A 1 144 ? 4.301 9.813 -10.213 1.00 90.88 144 GLY A C 1
ATOM 1195 O O . GLY A 1 144 ? 3.488 10.690 -9.931 1.00 90.88 144 GLY A O 1
ATOM 1196 N N . ASP A 1 145 ? 3.953 8.573 -10.550 1.00 93.25 145 ASP A N 1
ATOM 1197 C CA . ASP A 1 145 ? 2.563 8.143 -10.600 1.00 93.25 145 ASP A CA 1
ATOM 1198 C C . ASP A 1 145 ? 1.903 8.189 -9.231 1.00 93.25 145 ASP A C 1
ATOM 1200 O O . ASP A 1 145 ? 0.798 8.705 -9.153 1.00 93.25 145 ASP A O 1
ATOM 1204 N N . TYR A 1 146 ? 2.588 7.792 -8.153 1.00 90.31 146 TYR A N 1
ATOM 1205 C CA . TYR A 1 146 ? 2.047 7.965 -6.800 1.00 90.31 146 TYR A CA 1
ATOM 1206 C C . TYR A 1 146 ? 1.814 9.432 -6.451 1.00 90.31 146 TYR A C 1
ATOM 1208 O O . TYR A 1 146 ? 0.765 9.773 -5.918 1.00 90.31 146 TYR A O 1
ATOM 1216 N N . THR A 1 147 ? 2.742 10.335 -6.792 1.00 87.12 147 THR A N 1
ATOM 1217 C CA . THR A 1 147 ? 2.522 11.773 -6.563 1.00 87.12 147 THR A CA 1
ATOM 1218 C C . THR A 1 147 ? 1.254 12.268 -7.270 1.00 87.12 147 THR A C 1
ATOM 1220 O O . THR A 1 147 ? 0.477 13.018 -6.682 1.00 87.12 147 THR A O 1
ATOM 1223 N N . ARG A 1 148 ? 1.019 11.828 -8.513 1.00 87.94 148 ARG A N 1
ATOM 1224 C CA . ARG A 1 148 ? -0.154 12.215 -9.315 1.00 87.94 148 ARG A CA 1
ATOM 1225 C C . ARG A 1 148 ? -1.442 11.555 -8.812 1.00 87.94 148 ARG A C 1
ATOM 1227 O O . ARG A 1 148 ? -2.450 12.236 -8.636 1.00 87.94 148 ARG A O 1
ATOM 1234 N N . SER A 1 149 ? -1.410 10.249 -8.545 1.00 92.06 149 SER A N 1
ATOM 1235 C CA . SER A 1 149 ? -2.576 9.477 -8.108 1.00 92.06 149 SER A CA 1
ATOM 1236 C C . SER A 1 149 ? -3.016 9.857 -6.700 1.00 92.06 149 SER A C 1
ATOM 1238 O O . SER A 1 149 ? -4.215 9.903 -6.446 1.00 92.06 149 SER A O 1
ATOM 1240 N N . ASN A 1 150 ? -2.082 10.197 -5.802 1.00 92.50 150 ASN A N 1
ATOM 1241 C CA . ASN A 1 150 ? -2.400 10.644 -4.444 1.00 92.50 150 ASN A CA 1
ATOM 1242 C C . ASN A 1 150 ? -3.384 11.814 -4.466 1.00 92.50 150 ASN A C 1
ATOM 1244 O O . ASN A 1 150 ? -4.374 11.787 -3.743 1.00 92.50 150 ASN A O 1
ATOM 1248 N N . GLY A 1 151 ? -3.164 12.808 -5.334 1.00 90.69 151 GLY A N 1
ATOM 1249 C CA . GLY A 1 151 ? -4.072 13.947 -5.453 1.00 90.69 151 GLY A CA 1
ATOM 1250 C C . GLY A 1 151 ? -5.490 13.540 -5.859 1.00 90.69 151 GLY A C 1
ATOM 1251 O O . GLY A 1 151 ? -6.461 14.053 -5.304 1.00 90.69 151 GLY A O 1
ATOM 1252 N N . TRP A 1 152 ? -5.616 12.600 -6.801 1.00 91.69 152 TRP A N 1
ATOM 1253 C CA . TRP A 1 152 ? -6.916 12.066 -7.207 1.00 91.69 152 TRP A CA 1
ATOM 1254 C C . TRP A 1 152 ? -7.596 11.314 -6.060 1.00 91.69 152 TRP A C 1
ATOM 1256 O O . TRP A 1 152 ? -8.722 11.659 -5.712 1.00 91.69 152 TRP A O 1
ATOM 1266 N N . PHE A 1 153 ? -6.898 10.370 -5.419 1.00 95.00 153 PHE A N 1
ATOM 1267 C CA . PHE A 1 153 ? -7.436 9.575 -4.311 1.00 95.00 153 PHE A CA 1
ATOM 1268 C C . PHE A 1 153 ? -7.850 10.440 -3.119 1.00 95.00 153 PHE A C 1
ATOM 1270 O O . PHE A 1 153 ? -8.948 10.271 -2.599 1.00 95.00 153 PHE A O 1
ATOM 1277 N N . ILE A 1 154 ? -7.017 11.413 -2.732 1.00 94.31 154 ILE A N 1
ATOM 1278 C CA . ILE A 1 154 ? -7.320 12.334 -1.630 1.00 94.31 154 ILE A CA 1
ATOM 1279 C C . ILE A 1 154 ? -8.626 13.084 -1.890 1.00 94.31 154 ILE A C 1
ATOM 1281 O O . ILE A 1 154 ? -9.456 13.183 -0.992 1.00 94.31 154 ILE A O 1
ATOM 1285 N N . ARG A 1 155 ? -8.839 13.590 -3.109 1.00 91.75 155 ARG A N 1
ATOM 1286 C CA . ARG A 1 155 ? -10.067 14.325 -3.448 1.00 91.75 155 ARG A CA 1
ATOM 1287 C C . ARG A 1 155 ? -11.272 13.404 -3.609 1.00 91.75 155 ARG A C 1
ATOM 1289 O O . ARG A 1 155 ? -12.348 13.750 -3.135 1.00 91.75 155 ARG A O 1
ATOM 1296 N N . HIS A 1 156 ? -11.093 12.264 -4.275 1.00 93.31 156 HIS A N 1
ATOM 1297 C CA . HIS A 1 156 ? -12.174 11.330 -4.584 1.00 93.31 156 HIS A CA 1
ATOM 1298 C C . HIS A 1 156 ? -12.745 10.681 -3.319 1.00 93.31 156 HIS A C 1
ATOM 1300 O O . HIS A 1 156 ? -13.956 10.686 -3.126 1.00 93.31 156 HIS A O 1
ATOM 1306 N N . TYR A 1 157 ? -11.868 10.210 -2.431 1.00 94.69 157 TYR A N 1
ATOM 1307 C CA . TYR A 1 157 ? -12.238 9.562 -1.170 1.00 94.69 157 TYR A CA 1
ATOM 1308 C C . TYR A 1 157 ? -12.272 10.524 0.021 1.00 94.69 157 TYR A C 1
ATOM 1310 O O . TYR A 1 157 ? -12.565 10.121 1.136 1.00 94.69 157 TYR A O 1
ATOM 1318 N N . GLN A 1 158 ? -11.976 11.810 -0.192 1.00 93.81 158 GLN A N 1
ATOM 1319 C CA . GLN A 1 158 ? -11.905 12.812 0.877 1.00 93.81 158 GLN A CA 1
ATOM 1320 C C . GLN A 1 158 ? -10.937 12.403 2.003 1.00 93.81 158 GLN A C 1
ATOM 1322 O O . GLN A 1 158 ? -11.230 12.580 3.187 1.00 93.81 158 GLN A O 1
ATOM 1327 N N . ILE A 1 159 ? -9.771 11.854 1.638 1.00 94.88 159 ILE A N 1
ATOM 1328 C CA . ILE A 1 159 ? -8.752 11.418 2.600 1.00 94.88 159 ILE A CA 1
ATOM 1329 C C . ILE A 1 159 ? -8.306 12.602 3.464 1.00 94.88 159 ILE A C 1
ATOM 1331 O O . ILE A 1 159 ? -8.055 13.709 2.975 1.00 94.88 159 ILE A O 1
ATOM 1335 N N . ARG A 1 160 ? -8.197 12.344 4.767 1.00 92.88 160 ARG A N 1
ATOM 1336 C CA . ARG A 1 160 ? -7.692 13.269 5.783 1.00 92.88 160 ARG A CA 1
ATOM 1337 C C . ARG A 1 160 ? -6.596 12.586 6.584 1.00 92.88 160 ARG A C 1
ATOM 1339 O O . ARG A 1 160 ? -6.595 11.362 6.711 1.00 92.88 160 ARG A O 1
ATOM 1346 N N . THR A 1 161 ? -5.693 13.381 7.148 1.00 93.69 161 THR A N 1
ATOM 1347 C CA . THR A 1 161 ? -4.732 12.885 8.135 1.00 93.69 161 THR A CA 1
ATOM 1348 C C . THR A 1 161 ? -5.488 12.345 9.353 1.00 93.69 161 THR A C 1
ATOM 1350 O O . THR A 1 161 ? -6.283 13.094 9.928 1.00 93.69 161 THR A O 1
ATOM 1353 N N . PRO A 1 162 ? -5.262 11.083 9.765 1.00 92.19 162 PRO A N 1
ATOM 1354 C CA . PRO A 1 162 ? -5.836 10.553 10.996 1.00 92.19 162 PRO A CA 1
ATOM 1355 C C . PRO A 1 162 ? -5.389 11.353 12.222 1.00 92.19 162 PRO A C 1
ATOM 1357 O O . PRO A 1 162 ? -4.251 11.819 12.298 1.00 92.19 162 PRO A O 1
ATOM 1360 N N . GLU A 1 163 ? -6.272 11.485 13.211 1.00 88.56 163 GLU A N 1
ATOM 1361 C CA . GLU A 1 163 ? -5.893 12.062 14.499 1.00 88.56 163 GLU A CA 1
ATOM 1362 C C . GLU A 1 163 ? -4.909 11.143 15.226 1.00 88.56 163 GLU A C 1
ATOM 1364 O O . GLU A 1 163 ? -5.121 9.933 15.324 1.00 88.56 163 GLU A O 1
ATOM 1369 N N . TYR A 1 164 ? -3.850 11.727 15.788 1.00 86.94 164 TYR A N 1
ATOM 1370 C CA . TYR A 1 164 ? -2.938 10.984 16.646 1.00 86.94 164 TYR A CA 1
ATOM 1371 C C . TYR A 1 164 ? -3.640 10.600 17.954 1.00 86.94 164 TYR A C 1
ATOM 1373 O O . TYR A 1 164 ? -4.063 11.462 18.726 1.00 86.94 164 TYR A O 1
ATOM 1381 N N . VAL A 1 165 ? -3.698 9.302 18.233 1.00 82.50 165 VAL A N 1
ATOM 1382 C CA . VAL A 1 165 ? -4.135 8.748 19.514 1.00 82.50 165 VAL A CA 1
ATOM 1383 C C . VAL A 1 165 ? -2.900 8.222 20.225 1.00 82.50 165 VAL A C 1
ATOM 1385 O O . VAL A 1 165 ? -2.076 7.539 19.623 1.00 82.50 165 VAL A O 1
ATOM 1388 N N . ALA A 1 166 ? -2.747 8.563 21.505 1.00 79.44 166 ALA A N 1
ATOM 1389 C CA . ALA A 1 166 ? -1.621 8.083 22.293 1.00 79.44 166 ALA A CA 1
ATOM 1390 C C . ALA A 1 166 ? -1.713 6.563 22.443 1.00 79.44 166 ALA A C 1
ATOM 1392 O O . ALA A 1 166 ? -2.554 6.054 23.183 1.00 79.44 166 ALA A O 1
ATOM 1393 N N . ILE A 1 167 ? -0.828 5.854 21.752 1.00 72.38 167 ILE A N 1
ATOM 1394 C CA . ILE A 1 167 ? -0.798 4.402 21.780 1.00 72.38 167 ILE A CA 1
ATOM 1395 C C . ILE A 1 167 ? 0.132 3.963 22.910 1.00 72.38 167 ILE A C 1
ATOM 1397 O O . ILE A 1 167 ? 1.335 4.215 22.866 1.00 72.38 167 ILE A O 1
ATOM 1401 N N . ARG A 1 168 ? -0.433 3.378 23.969 1.00 69.94 168 ARG A N 1
ATOM 1402 C CA . ARG A 1 168 ? 0.318 2.865 25.124 1.00 69.94 168 ARG A CA 1
ATOM 1403 C C . ARG A 1 168 ? 0.327 1.344 25.089 1.00 69.94 168 ARG A C 1
ATOM 1405 O O . ARG A 1 168 ? -0.646 0.750 24.642 1.00 69.94 168 ARG A O 1
ATOM 1412 N N . ASP A 1 169 ? 1.421 0.750 25.560 1.00 67.62 169 ASP A N 1
ATOM 1413 C CA . ASP A 1 169 ? 1.549 -0.695 25.785 1.00 67.62 169 ASP A CA 1
ATOM 1414 C C . ASP A 1 169 ? 1.173 -1.558 24.564 1.00 67.62 169 ASP A C 1
ATOM 1416 O O . ASP A 1 169 ? 0.532 -2.598 24.679 1.00 67.62 169 ASP A O 1
ATOM 1420 N N . ILE A 1 170 ? 1.591 -1.137 23.361 1.00 73.00 170 ILE A N 1
ATOM 1421 C CA . ILE A 1 170 ? 1.264 -1.859 22.121 1.00 73.00 170 ILE A CA 1
ATOM 1422 C C . ILE A 1 170 ? 1.919 -3.233 22.029 1.00 73.00 170 ILE A C 1
ATOM 1424 O O . ILE A 1 170 ? 1.439 -4.069 21.269 1.00 73.00 170 ILE A O 1
ATOM 1428 N N . HIS A 1 171 ? 3.006 -3.472 22.769 1.00 82.00 171 HIS A N 1
ATOM 1429 C CA . HIS A 1 171 ? 3.808 -4.697 22.688 1.00 82.00 171 HIS A CA 1
ATOM 1430 C C . HIS A 1 171 ? 4.107 -5.095 21.226 1.00 82.00 171 HIS A C 1
ATOM 1432 O O . HIS A 1 171 ? 3.764 -6.193 20.778 1.00 82.00 171 HIS A O 1
ATOM 1438 N N . MET A 1 172 ? 4.669 -4.154 20.462 1.00 85.00 172 MET A N 1
ATOM 1439 C CA . MET A 1 172 ? 5.142 -4.348 19.091 1.00 85.00 172 MET A CA 1
ATOM 1440 C C . MET A 1 172 ? 6.543 -3.770 18.990 1.00 85.00 172 MET A C 1
ATOM 1442 O O . MET A 1 172 ? 6.749 -2.612 19.345 1.00 85.00 172 MET A O 1
ATOM 1446 N N . ASP A 1 173 ? 7.471 -4.575 18.495 1.00 86.38 173 ASP A N 1
ATOM 1447 C CA . ASP A 1 173 ? 8.885 -4.208 18.391 1.00 86.38 173 ASP A CA 1
ATOM 1448 C C . ASP A 1 173 ? 9.239 -3.770 16.954 1.00 86.38 173 ASP A C 1
ATOM 1450 O O . ASP A 1 173 ? 10.318 -3.250 16.677 1.00 86.38 173 ASP A O 1
ATOM 1454 N N . GLU A 1 174 ? 8.328 -3.998 16.005 1.00 90.56 174 GLU A N 1
ATOM 1455 C CA . GLU A 1 174 ? 8.569 -3.869 14.572 1.00 90.56 174 GLU A CA 1
ATOM 1456 C C . GLU A 1 174 ? 8.416 -2.441 14.040 1.00 90.56 174 GLU A C 1
ATOM 1458 O O . GLU A 1 174 ? 8.918 -2.130 12.958 1.00 90.56 174 GLU A O 1
ATOM 1463 N N . VAL A 1 175 ? 7.747 -1.565 14.789 1.00 85.25 175 VAL A N 1
ATOM 1464 C CA . VAL A 1 175 ? 7.369 -0.211 14.357 1.00 85.25 175 VAL A CA 1
ATOM 1465 C C . VAL A 1 175 ? 7.958 0.848 15.274 1.00 85.25 175 VAL A C 1
ATOM 1467 O O . VAL A 1 175 ? 8.136 0.605 16.464 1.00 85.25 175 VAL A O 1
ATOM 1470 N N . GLU A 1 176 ? 8.237 2.027 14.722 1.00 82.44 176 GLU A N 1
ATOM 1471 C CA . GLU A 1 176 ? 8.737 3.168 15.493 1.00 82.44 176 GLU A CA 1
ATOM 1472 C C . GLU A 1 176 ? 7.600 4.153 15.740 1.00 82.44 176 GLU A C 1
ATOM 1474 O O . GLU A 1 176 ? 7.180 4.903 14.857 1.00 82.44 176 GLU A O 1
ATOM 1479 N N . LEU A 1 177 ? 7.074 4.151 16.965 1.00 75.19 177 LEU A N 1
ATOM 1480 C CA . LEU A 1 177 ? 5.974 5.041 17.344 1.00 75.19 177 LEU A CA 1
ATOM 1481 C C . LEU A 1 177 ? 6.368 6.520 17.317 1.00 75.19 177 LEU A C 1
ATOM 1483 O O . LEU A 1 177 ? 5.514 7.379 17.087 1.00 75.19 177 LEU A O 1
ATOM 1487 N N . GLU A 1 178 ? 7.644 6.823 17.553 1.00 77.25 178 GLU A N 1
ATOM 1488 C CA . GLU A 1 178 ? 8.160 8.192 17.521 1.00 77.25 178 GLU A CA 1
ATOM 1489 C C . GLU A 1 178 ? 8.059 8.797 16.110 1.00 77.25 178 GLU A C 1
ATOM 1491 O O . GLU A 1 178 ? 7.750 9.985 15.971 1.00 77.25 178 GLU A O 1
ATOM 1496 N N . ASP A 1 179 ? 8.173 7.960 15.075 1.00 85.25 179 ASP A N 1
ATOM 1497 C CA . ASP A 1 179 ? 8.138 8.362 13.666 1.00 85.25 179 ASP A CA 1
ATOM 1498 C C . ASP A 1 179 ? 6.715 8.519 13.108 1.00 85.25 179 ASP A C 1
ATOM 1500 O O . ASP A 1 179 ? 6.517 9.155 12.069 1.00 85.25 179 ASP A O 1
ATOM 1504 N N . VAL A 1 18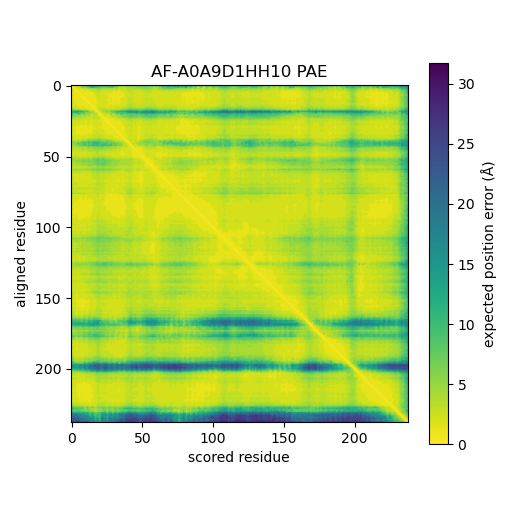0 ? 5.690 8.029 13.820 1.00 85.69 180 VAL A N 1
ATOM 1505 C CA . VAL A 1 180 ? 4.277 8.194 13.423 1.00 85.69 180 VAL A CA 1
ATOM 1506 C C . VAL A 1 180 ? 3.922 9.669 13.261 1.00 85.69 180 VAL A C 1
ATOM 1508 O O . VAL A 1 180 ? 3.188 10.032 12.346 1.00 85.69 180 VAL A O 1
ATOM 1511 N N . LYS A 1 181 ? 4.460 10.545 14.116 1.00 86.81 181 LYS A N 1
ATOM 1512 C CA . LYS A 1 181 ? 4.209 11.989 14.009 1.00 86.81 181 LYS A CA 1
ATOM 1513 C C . LYS A 1 181 ? 4.754 12.561 12.702 1.00 86.81 181 LYS A C 1
ATOM 1515 O O . LYS A 1 181 ? 4.027 13.281 12.025 1.00 86.81 181 LYS A O 1
ATOM 1520 N N . GLY A 1 182 ? 5.981 12.194 12.329 1.00 89.12 182 GLY A N 1
ATOM 1521 C CA . GLY A 1 182 ? 6.590 12.624 11.068 1.00 89.12 182 GLY A CA 1
ATOM 1522 C C . GLY A 1 182 ? 5.807 12.125 9.851 1.00 89.12 182 GLY A C 1
ATOM 1523 O O . GLY A 1 182 ? 5.558 12.887 8.919 1.00 89.12 182 GLY A O 1
ATOM 1524 N N . LEU A 1 183 ? 5.323 10.879 9.897 1.00 91.25 183 LEU A N 1
ATOM 1525 C CA . LEU A 1 183 ? 4.449 10.327 8.858 1.00 91.25 183 LEU A CA 1
ATOM 1526 C C . LEU A 1 183 ? 3.139 11.126 8.732 1.00 91.25 183 LEU A C 1
ATOM 1528 O O . LEU A 1 183 ? 2.720 11.463 7.622 1.00 91.25 183 LEU A O 1
ATOM 1532 N N . LEU A 1 184 ? 2.491 11.472 9.850 1.00 92.94 184 LEU A N 1
ATOM 1533 C CA . LEU A 1 184 ? 1.254 12.264 9.837 1.00 92.94 184 LEU A CA 1
ATOM 1534 C C . LEU A 1 184 ? 1.487 13.703 9.346 1.00 92.94 184 LEU A C 1
ATOM 1536 O O . LEU A 1 184 ? 0.615 14.271 8.683 1.00 92.94 184 LEU A O 1
ATOM 1540 N N . GLU A 1 185 ? 2.649 14.296 9.621 1.00 93.06 185 GLU A N 1
ATOM 1541 C CA . GLU A 1 185 ? 3.050 15.593 9.061 1.00 93.06 185 GLU A CA 1
ATOM 1542 C C . GLU A 1 185 ? 3.202 15.523 7.533 1.00 93.06 185 GLU A C 1
ATOM 1544 O O . GLU A 1 185 ? 2.652 16.372 6.823 1.00 93.06 185 GLU A O 1
ATOM 1549 N N . GLU A 1 186 ? 3.861 14.482 7.011 1.00 92.62 186 GLU A N 1
ATOM 1550 C CA . GLU A 1 186 ? 3.983 14.245 5.566 1.00 92.62 186 GLU A CA 1
ATOM 1551 C C . GLU A 1 186 ? 2.608 14.059 4.910 1.00 92.62 186 GLU A C 1
ATOM 1553 O O . GLU A 1 186 ? 2.301 14.687 3.893 1.00 92.62 186 GLU A O 1
ATOM 1558 N N . LEU A 1 187 ? 1.735 13.252 5.517 1.00 93.94 187 LEU A N 1
ATOM 1559 C CA . LEU A 1 187 ? 0.377 13.039 5.024 1.00 93.94 187 LEU A CA 1
ATOM 1560 C C . LEU A 1 187 ? -0.457 14.329 5.040 1.00 93.94 187 LEU A C 1
ATOM 1562 O O . LEU A 1 187 ? -1.206 14.592 4.097 1.00 93.94 187 LEU A O 1
ATOM 1566 N N . THR A 1 188 ? -0.298 15.159 6.072 1.00 94.81 188 THR A N 1
ATOM 1567 C CA . THR A 1 188 ? -0.958 16.470 6.161 1.00 94.81 188 THR A CA 1
ATOM 1568 C C . THR A 1 188 ? -0.505 17.384 5.034 1.00 94.81 188 THR A C 1
ATOM 1570 O O . THR A 1 188 ? -1.331 18.032 4.386 1.00 94.81 188 THR A O 1
ATOM 1573 N N . TRP A 1 189 ? 0.798 17.398 4.748 1.00 93.06 189 TRP A N 1
ATOM 1574 C CA . TRP A 1 189 ? 1.338 18.129 3.611 1.00 93.06 189 TRP A CA 1
ATOM 1575 C C . TRP A 1 189 ? 0.773 17.609 2.280 1.00 93.06 189 TRP A C 1
ATOM 1577 O O . TRP A 1 189 ? 0.315 18.412 1.468 1.00 93.06 189 TRP A O 1
ATOM 1587 N N . LEU A 1 190 ? 0.713 16.287 2.075 1.00 91.62 190 LEU A N 1
ATOM 1588 C CA . LEU A 1 190 ? 0.125 15.681 0.873 1.00 91.62 190 LEU A CA 1
ATOM 1589 C C . LEU A 1 190 ? -1.349 16.063 0.689 1.00 91.62 190 LEU A C 1
ATOM 1591 O O . LEU A 1 190 ? -1.742 16.452 -0.413 1.00 91.62 190 LEU A O 1
ATOM 1595 N N . CYS A 1 191 ? -2.153 15.993 1.756 1.00 91.88 191 CYS A N 1
ATOM 1596 C CA . CYS A 1 191 ? -3.567 16.372 1.724 1.00 91.88 191 CYS A CA 1
ATOM 1597 C C . CYS A 1 191 ? -3.740 17.836 1.313 1.00 91.88 191 CYS A C 1
ATOM 1599 O O . CYS A 1 191 ? -4.515 18.140 0.407 1.00 91.88 191 CYS A O 1
ATOM 1601 N N . ARG A 1 192 ? -2.948 18.733 1.908 1.00 91.44 192 ARG A N 1
ATOM 1602 C CA . ARG A 1 192 ? -2.947 20.155 1.562 1.00 91.44 192 ARG A CA 1
ATOM 1603 C C . ARG A 1 192 ? -2.545 20.393 0.102 1.00 91.44 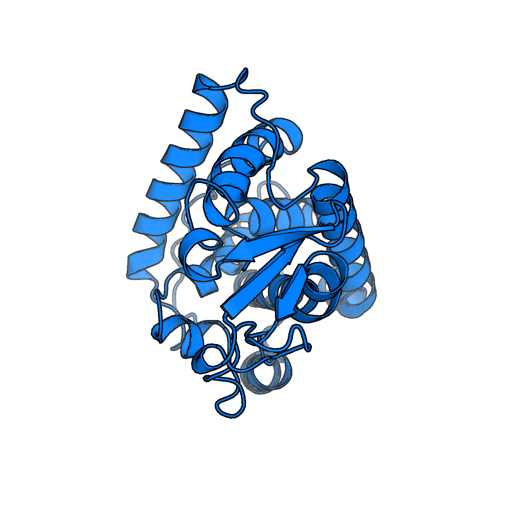192 ARG A C 1
ATOM 1605 O O . ARG A 1 192 ? -3.208 21.144 -0.608 1.00 91.44 192 ARG A O 1
ATOM 1612 N N . MET A 1 193 ? -1.485 19.739 -0.372 1.00 87.62 193 MET A N 1
ATOM 1613 C CA . MET A 1 193 ? -1.034 19.875 -1.763 1.00 87.62 193 MET A CA 1
ATOM 1614 C C . MET A 1 193 ? -2.073 19.376 -2.765 1.00 87.62 193 MET A C 1
ATOM 1616 O O . MET A 1 193 ? -2.231 19.984 -3.825 1.00 87.62 193 MET A O 1
ATOM 1620 N N . ALA A 1 194 ? -2.791 18.299 -2.441 1.00 86.19 194 ALA A N 1
ATOM 1621 C CA . ALA A 1 194 ? -3.857 17.764 -3.280 1.00 86.19 194 ALA A CA 1
ATOM 1622 C C . ALA A 1 194 ? -5.037 18.736 -3.439 1.00 86.19 194 ALA A C 1
ATOM 1624 O O . ALA A 1 194 ? -5.657 18.760 -4.507 1.00 86.19 194 ALA A O 1
ATOM 1625 N N . GLU A 1 195 ? -5.335 19.529 -2.408 1.00 81.19 195 GLU A N 1
ATOM 1626 C CA . GLU A 1 195 ? -6.347 20.590 -2.452 1.00 81.19 195 GLU A CA 1
ATOM 1627 C C . GLU A 1 195 ? -5.858 21.795 -3.270 1.00 81.19 195 GLU A C 1
ATOM 1629 O O . GLU A 1 195 ? -6.580 22.283 -4.138 1.00 81.19 195 GLU A O 1
ATOM 1634 N N . GLU A 1 196 ? -4.608 22.227 -3.067 1.00 80.25 196 GLU A N 1
ATOM 1635 C CA . GLU A 1 196 ? -4.022 23.379 -3.771 1.00 80.25 196 GLU A CA 1
ATOM 1636 C C . GLU A 1 196 ? -3.785 23.117 -5.276 1.00 80.25 196 GLU A C 1
ATOM 1638 O O . GLU A 1 196 ? -3.907 24.028 -6.092 1.00 80.25 196 GLU A O 1
ATOM 1643 N N . HIS A 1 197 ? -3.495 21.871 -5.671 1.00 70.00 197 HIS A N 1
ATOM 1644 C CA . HIS A 1 197 ? -3.168 21.487 -7.054 1.00 70.00 197 HIS A CA 1
ATOM 1645 C C . HIS A 1 197 ? -4.285 20.684 -7.739 1.00 70.00 197 HIS A C 1
ATOM 1647 O O . HIS A 1 197 ? -4.014 19.819 -8.578 1.00 70.00 197 HIS A O 1
ATOM 1653 N N . ALA A 1 198 ? -5.549 20.961 -7.410 1.00 60.12 198 ALA A N 1
ATOM 1654 C CA . ALA A 1 198 ? -6.728 20.207 -7.854 1.00 60.12 198 ALA A CA 1
ATOM 1655 C C . ALA A 1 198 ? -6.999 20.157 -9.384 1.00 60.12 198 ALA A C 1
ATOM 1657 O O . ALA A 1 198 ? -8.050 19.672 -9.794 1.00 60.12 198 ALA A O 1
ATOM 1658 N N . GLY A 1 199 ? -6.066 20.601 -10.237 1.00 52.84 199 GLY A N 1
ATOM 1659 C CA . GLY A 1 199 ? -6.207 20.660 -11.699 1.00 52.84 199 GLY A CA 1
ATOM 1660 C C . GLY A 1 199 ? -5.050 20.074 -12.523 1.00 52.84 199 GLY A C 1
ATOM 1661 O O . GLY A 1 199 ? -5.073 20.196 -13.746 1.00 52.84 199 GLY A O 1
ATOM 1662 N N . SER A 1 200 ? -4.038 19.451 -11.905 1.00 60.72 200 SER A N 1
ATOM 1663 C CA . SER A 1 200 ? -3.025 18.696 -12.662 1.00 60.72 200 SER A CA 1
ATOM 1664 C C . SER A 1 200 ? -3.648 17.393 -13.178 1.00 60.72 200 SER A C 1
ATOM 1666 O O . SER A 1 200 ? -3.864 16.453 -12.416 1.00 60.72 200 SER A O 1
ATOM 1668 N N . ASN A 1 201 ? -3.948 17.351 -14.478 1.00 64.88 201 ASN A N 1
ATOM 1669 C CA . ASN A 1 201 ? -4.394 16.153 -15.201 1.00 64.88 201 ASN A CA 1
ATOM 1670 C C . ASN A 1 201 ? -3.210 15.428 -15.860 1.00 64.88 201 ASN A C 1
ATOM 1672 O O . ASN A 1 201 ? -3.352 14.857 -16.943 1.00 64.88 201 ASN A O 1
ATOM 1676 N N . ASP A 1 202 ? -2.025 15.490 -15.245 1.00 75.25 202 ASP A N 1
ATOM 1677 C CA . ASP A 1 202 ? -0.855 14.825 -15.803 1.00 75.25 202 ASP A CA 1
ATOM 1678 C C . ASP A 1 202 ? -1.123 13.317 -15.881 1.00 75.25 202 ASP A C 1
ATOM 1680 O O . ASP A 1 202 ? -1.440 12.694 -14.861 1.00 75.25 202 ASP A O 1
ATOM 1684 N N . PRO A 1 203 ? -0.998 12.705 -17.068 1.00 85.31 203 PRO A N 1
ATOM 1685 C CA . PRO A 1 203 ? -1.302 11.297 -17.221 1.00 85.31 203 PRO A CA 1
ATOM 1686 C C . PRO A 1 203 ? -0.300 10.451 -16.435 1.00 85.31 203 PRO A C 1
ATOM 1688 O O . PRO A 1 203 ? 0.918 10.681 -16.482 1.00 85.31 203 PRO A O 1
ATOM 1691 N N . LEU A 1 204 ? -0.825 9.428 -15.763 1.00 92.69 204 LEU A N 1
ATOM 1692 C CA . LEU A 1 204 ? -0.020 8.368 -15.171 1.00 92.69 204 LEU A CA 1
ATOM 1693 C C . LEU A 1 204 ? 0.780 7.649 -16.270 1.00 92.69 204 LEU A C 1
ATOM 1695 O O . LEU A 1 204 ? 0.287 7.393 -17.373 1.00 92.69 204 LEU A O 1
ATOM 1699 N N . GLN A 1 205 ? 2.049 7.378 -15.983 1.00 94.31 205 GLN A N 1
ATOM 1700 C CA . GLN A 1 205 ? 3.023 6.854 -16.939 1.00 94.31 205 GLN A CA 1
ATOM 1701 C C . GLN A 1 205 ? 3.134 5.331 -16.891 1.00 94.31 205 GLN A C 1
ATOM 1703 O O . GLN A 1 205 ? 3.420 4.708 -17.913 1.00 94.31 205 GLN A O 1
ATOM 1708 N N . VAL A 1 206 ? 2.932 4.751 -15.712 1.00 95.06 206 VAL A N 1
ATOM 1709 C CA . VAL A 1 206 ? 3.049 3.326 -15.397 1.00 95.06 206 VAL A CA 1
ATOM 1710 C C . VAL A 1 206 ? 1.672 2.723 -15.165 1.00 95.06 206 VAL A C 1
ATOM 1712 O O . VAL A 1 206 ? 1.364 1.678 -15.729 1.00 95.06 206 VAL A O 1
ATOM 1715 N N . PHE A 1 207 ? 0.844 3.385 -14.362 1.00 95.06 207 PHE A N 1
ATOM 1716 C CA . PHE A 1 207 ? -0.460 2.872 -13.960 1.00 95.06 207 PHE A CA 1
ATOM 1717 C C . PHE A 1 207 ? -1.615 3.558 -14.685 1.00 95.06 207 PHE A C 1
ATOM 1719 O O . PHE A 1 207 ? -1.442 4.543 -15.402 1.00 95.06 207 PHE A O 1
ATOM 1726 N N . ASP A 1 208 ? -2.808 3.015 -14.475 1.00 93.38 208 ASP A N 1
ATOM 1727 C CA . ASP A 1 208 ? -4.078 3.640 -14.813 1.00 93.38 208 ASP A CA 1
ATOM 1728 C C . ASP A 1 208 ? -4.868 3.884 -13.521 1.00 93.38 208 ASP A C 1
ATOM 1730 O O . ASP A 1 208 ? -4.874 3.030 -12.630 1.00 93.38 208 ASP A O 1
ATOM 1734 N N . ILE A 1 209 ? -5.496 5.058 -13.399 1.00 93.69 209 ILE A N 1
ATOM 1735 C CA . ILE A 1 209 ? -6.152 5.454 -12.148 1.00 93.69 209 ILE A CA 1
ATOM 1736 C C . ILE A 1 209 ? -7.377 4.584 -11.865 1.00 93.69 209 ILE A C 1
ATOM 1738 O O . ILE A 1 209 ? -7.545 4.141 -10.736 1.00 93.69 209 ILE A O 1
ATOM 1742 N N . SER A 1 210 ? -8.171 4.262 -12.890 1.00 94.62 210 SER A N 1
ATOM 1743 C CA . SER A 1 210 ? -9.341 3.394 -12.754 1.00 94.62 210 SER A CA 1
ATOM 1744 C C . SER A 1 210 ? -8.930 1.962 -12.423 1.00 94.62 210 SER A C 1
ATOM 1746 O O . SER A 1 210 ? -9.592 1.300 -11.631 1.00 94.62 210 SER A O 1
ATOM 1748 N N . SER A 1 211 ? -7.807 1.490 -12.968 1.00 95.62 211 SER A N 1
ATOM 1749 C CA . SER A 1 211 ? -7.258 0.182 -12.609 1.00 95.62 211 SER A CA 1
ATOM 1750 C C . SER A 1 211 ? -6.742 0.119 -11.168 1.00 95.62 211 SER A C 1
ATOM 1752 O O . SER A 1 211 ? -6.906 -0.922 -10.535 1.00 95.62 211 SER A O 1
ATOM 1754 N N . LEU A 1 212 ? -6.108 1.181 -10.655 1.00 96.25 212 LEU A N 1
ATOM 1755 C CA . LEU A 1 212 ? -5.682 1.249 -9.250 1.00 96.25 212 LEU A CA 1
ATOM 1756 C C . LEU A 1 212 ? -6.892 1.301 -8.311 1.00 96.25 212 LEU A C 1
ATOM 1758 O O . LEU A 1 212 ? -6.899 0.635 -7.281 1.00 96.25 212 LEU A O 1
ATOM 1762 N N . ASP A 1 213 ? -7.904 2.078 -8.683 1.00 97.56 213 ASP A N 1
ATOM 1763 C CA . ASP A 1 213 ? -9.147 2.236 -7.934 1.00 97.56 213 ASP A CA 1
ATOM 1764 C C . ASP A 1 213 ? -9.927 0.917 -7.826 1.00 97.56 213 ASP A C 1
ATOM 1766 O O . ASP A 1 213 ? -10.252 0.465 -6.728 1.00 97.56 213 ASP A O 1
ATOM 1770 N N . ALA A 1 214 ? -10.118 0.226 -8.956 1.00 98.06 214 ALA A N 1
ATOM 1771 C CA . ALA A 1 214 ? -10.735 -1.098 -8.985 1.00 98.06 214 ALA A CA 1
ATOM 1772 C C . ALA A 1 214 ? -9.955 -2.113 -8.134 1.00 98.06 214 ALA A C 1
ATOM 1774 O O . ALA A 1 214 ? -10.551 -2.857 -7.361 1.00 98.06 214 ALA A O 1
ATOM 1775 N N . PHE A 1 215 ? -8.620 -2.096 -8.210 1.00 98.19 215 PHE A N 1
ATOM 1776 C CA . PHE A 1 215 ? -7.776 -2.966 -7.393 1.00 98.19 215 PHE A CA 1
ATOM 1777 C C . PHE A 1 215 ? -7.974 -2.740 -5.883 1.00 98.19 215 PHE A C 1
ATOM 1779 O O . PHE A 1 215 ? -8.035 -3.711 -5.126 1.00 98.19 215 PHE A O 1
ATOM 1786 N N . LEU A 1 216 ? -8.099 -1.485 -5.435 1.00 98.31 216 LEU A N 1
ATOM 1787 C CA . LEU A 1 216 ? -8.359 -1.168 -4.026 1.00 98.31 216 LEU A CA 1
ATOM 1788 C C . LEU A 1 216 ? -9.735 -1.674 -3.579 1.00 98.31 216 LEU A C 1
ATOM 1790 O O . LEU A 1 216 ? -9.851 -2.277 -2.513 1.00 98.31 216 LEU A O 1
ATOM 1794 N N . HIS A 1 217 ? -10.762 -1.499 -4.413 1.00 98.31 217 HIS A N 1
ATOM 1795 C CA . HIS A 1 217 ? -12.096 -2.040 -4.153 1.00 98.31 217 HIS A CA 1
ATOM 1796 C C . HIS A 1 217 ? -12.112 -3.569 -4.058 1.00 98.31 217 HIS A C 1
ATOM 1798 O O . HIS A 1 217 ? -12.688 -4.117 -3.114 1.00 98.31 217 HIS A O 1
ATOM 1804 N N . ASP A 1 218 ? -11.467 -4.253 -5.002 1.00 98.00 218 ASP A N 1
ATOM 1805 C CA . ASP A 1 218 ? -11.407 -5.715 -5.038 1.00 98.00 218 ASP A CA 1
ATOM 1806 C C . ASP A 1 218 ? -10.640 -6.276 -3.835 1.00 98.00 218 ASP A C 1
ATOM 1808 O O . ASP A 1 218 ? -11.066 -7.263 -3.227 1.00 98.00 218 ASP A O 1
ATOM 1812 N N . THR A 1 219 ? -9.539 -5.626 -3.447 1.00 97.94 219 THR A N 1
ATOM 1813 C CA . THR A 1 219 ? -8.734 -6.053 -2.295 1.00 97.94 219 THR A CA 1
ATOM 1814 C C . THR A 1 219 ? -9.486 -5.837 -0.982 1.00 97.94 219 THR A C 1
ATOM 1816 O O . THR A 1 219 ? -9.569 -6.770 -0.180 1.00 97.94 219 THR A O 1
ATOM 1819 N N . ALA A 1 220 ? -10.145 -4.686 -0.802 1.00 97.56 220 ALA A N 1
ATOM 1820 C CA . ALA A 1 220 ? -10.992 -4.425 0.363 1.00 97.56 220 ALA A CA 1
ATOM 1821 C C . ALA A 1 220 ? -12.162 -5.424 0.460 1.00 97.56 220 ALA A C 1
ATOM 1823 O O . ALA A 1 220 ? -12.473 -5.939 1.535 1.00 97.56 220 ALA A O 1
ATOM 1824 N N . GLU A 1 221 ? -12.807 -5.742 -0.666 1.00 96.56 221 GLU A N 1
ATOM 1825 C CA . GLU A 1 221 ? -13.877 -6.743 -0.734 1.00 96.56 221 GLU A CA 1
ATOM 1826 C C . GLU A 1 221 ? -13.383 -8.138 -0.333 1.00 96.56 221 GLU A C 1
ATOM 1828 O O . GLU A 1 221 ? -14.053 -8.851 0.422 1.00 96.56 221 GLU A O 1
ATOM 1833 N N . LYS A 1 222 ? -12.209 -8.532 -0.829 1.00 97.12 222 LYS A N 1
ATOM 1834 C CA . LYS A 1 222 ? -11.595 -9.821 -0.514 1.00 97.12 222 LYS A CA 1
ATOM 1835 C C . LYS A 1 222 ? -11.209 -9.902 0.963 1.00 97.12 222 LYS A C 1
ATOM 1837 O O . LYS A 1 222 ? -11.599 -10.858 1.634 1.00 97.12 222 LYS A O 1
ATOM 1842 N N . PHE A 1 223 ? -10.551 -8.866 1.488 1.00 97.06 223 PHE A N 1
ATOM 1843 C CA . PHE A 1 223 ? -10.206 -8.766 2.905 1.00 97.06 223 PHE A CA 1
ATOM 1844 C C . PHE A 1 223 ? -11.450 -8.874 3.789 1.00 97.06 223 PHE A C 1
ATOM 1846 O O . PHE A 1 223 ? -11.461 -9.649 4.746 1.00 97.06 223 PHE A O 1
ATOM 1853 N N . TRP A 1 224 ? -12.520 -8.151 3.438 1.00 94.56 224 TRP A N 1
ATOM 1854 C CA . TRP A 1 224 ? -13.791 -8.197 4.156 1.00 94.56 224 TRP A CA 1
ATOM 1855 C C . TRP A 1 224 ? -14.368 -9.615 4.217 1.00 94.56 224 TRP A C 1
ATOM 1857 O O . TRP A 1 224 ? -14.747 -10.083 5.289 1.00 94.56 224 TRP A O 1
ATOM 1867 N N . LYS A 1 225 ? -14.422 -10.321 3.081 1.00 94.12 225 LYS A N 1
ATOM 1868 C CA . LYS A 1 225 ? -14.946 -11.696 3.009 1.00 94.12 225 LYS A CA 1
ATOM 1869 C C . LYS A 1 225 ? -14.131 -12.678 3.846 1.00 94.12 225 LYS A C 1
ATOM 1871 O O . LYS A 1 225 ? -14.708 -13.541 4.502 1.00 94.12 225 LYS A O 1
ATOM 1876 N N . GLU A 1 226 ? -12.808 -12.554 3.822 1.00 94.19 226 GLU A N 1
ATOM 1877 C CA . GLU A 1 226 ? -11.898 -13.450 4.544 1.00 94.19 226 GLU A CA 1
ATOM 1878 C C . GLU A 1 226 ? -11.886 -13.181 6.058 1.00 94.19 226 GLU A C 1
ATOM 1880 O O . GLU A 1 226 ? -11.641 -14.098 6.844 1.00 94.19 226 GLU A O 1
ATOM 1885 N N . ASN A 1 227 ? -12.214 -11.953 6.477 1.00 91.31 227 ASN A N 1
ATOM 1886 C CA . ASN A 1 227 ? -12.118 -11.498 7.866 1.00 91.31 227 ASN A CA 1
ATOM 1887 C C . ASN A 1 227 ? -13.457 -11.035 8.458 1.00 91.31 227 ASN A C 1
ATOM 1889 O O . ASN A 1 227 ? -13.467 -10.349 9.478 1.00 91.31 227 ASN A O 1
ATOM 1893 N N . SER A 1 228 ? -14.597 -11.420 7.873 1.00 83.12 228 SER A N 1
ATOM 1894 C CA . SER A 1 228 ? -15.916 -10.888 8.259 1.00 83.12 228 SER A CA 1
ATOM 1895 C C . SER A 1 228 ? -16.218 -11.044 9.753 1.00 83.12 228 SER A C 1
ATOM 1897 O O . SER A 1 228 ? -16.733 -10.127 10.384 1.00 83.12 228 SER A O 1
ATOM 1899 N N . ARG A 1 229 ? -15.789 -12.157 10.363 1.00 81.81 229 ARG A N 1
ATOM 1900 C CA . ARG A 1 229 ? -15.936 -12.406 11.808 1.00 81.81 229 ARG A CA 1
ATOM 1901 C C . ARG A 1 229 ? -15.242 -11.362 12.685 1.00 81.81 229 ARG A C 1
ATOM 1903 O O . ARG A 1 229 ? -15.716 -11.113 13.783 1.00 81.81 229 ARG A O 1
ATOM 1910 N N . LEU A 1 230 ? -14.135 -10.785 12.219 1.00 80.25 230 LEU A N 1
ATOM 1911 C CA . LEU A 1 230 ? -13.382 -9.740 12.919 1.00 80.25 230 LEU A CA 1
ATOM 1912 C C . LEU A 1 230 ? -13.914 -8.336 12.629 1.00 80.25 230 LEU A C 1
ATOM 1914 O O . LEU A 1 230 ? -13.522 -7.406 13.313 1.00 80.25 230 LEU A O 1
ATOM 1918 N N . LEU A 1 231 ? -14.744 -8.168 11.598 1.00 78.44 231 LEU A N 1
ATOM 1919 C CA . LEU A 1 231 ? -15.190 -6.865 11.094 1.00 78.44 231 LEU A CA 1
ATOM 1920 C C . LEU A 1 231 ? -16.672 -6.595 11.389 1.00 78.44 231 LEU A C 1
ATOM 1922 O O . LEU A 1 231 ? -17.128 -5.452 11.329 1.00 78.44 231 LEU A O 1
ATOM 1926 N N . GLU A 1 232 ? -17.435 -7.632 11.734 1.00 74.75 232 GLU A N 1
ATOM 1927 C CA . GLU A 1 232 ? -18.829 -7.498 12.136 1.00 74.75 232 GLU A CA 1
ATOM 1928 C C . GLU A 1 232 ? -18.954 -6.866 13.539 1.00 74.75 232 GLU A C 1
ATOM 1930 O O . GLU A 1 232 ? -18.273 -7.295 14.476 1.00 74.75 232 GLU A O 1
ATOM 1935 N N . PRO A 1 233 ? -19.846 -5.869 13.725 1.00 58.50 233 PRO A N 1
ATOM 1936 C CA . PRO A 1 233 ? -19.952 -5.098 14.969 1.00 58.50 233 PRO A CA 1
ATOM 1937 C C . PRO A 1 233 ? -20.182 -5.929 16.238 1.00 58.50 233 PRO A C 1
ATOM 1939 O O . PRO A 1 233 ? -19.810 -5.487 17.320 1.00 58.50 233 PRO A O 1
ATOM 1942 N N . GLU A 1 234 ? -20.788 -7.109 16.108 1.00 58.81 234 GLU A N 1
ATOM 1943 C CA . GLU A 1 234 ? -21.180 -7.984 17.220 1.00 58.81 234 GLU A CA 1
ATOM 1944 C C . GLU A 1 234 ? -19.995 -8.735 17.852 1.00 58.81 234 GLU A C 1
ATOM 1946 O O . GLU A 1 234 ? -20.111 -9.236 18.969 1.00 58.81 234 GLU A O 1
ATOM 1951 N N . ASN A 1 235 ? -18.846 -8.789 17.167 1.00 55.31 235 ASN A N 1
ATOM 1952 C CA . ASN A 1 235 ? -17.724 -9.662 17.527 1.00 55.31 235 ASN A CA 1
ATOM 1953 C C . ASN A 1 235 ? -16.472 -8.920 18.027 1.00 55.31 235 ASN A C 1
ATOM 1955 O O . ASN A 1 235 ? -15.508 -9.568 18.433 1.00 55.31 235 ASN A O 1
ATOM 1959 N N . ILE A 1 236 ? -16.469 -7.583 18.020 1.00 54.41 236 ILE A N 1
ATOM 1960 C CA . ILE A 1 236 ? -15.303 -6.770 18.395 1.00 54.41 236 ILE A CA 1
ATOM 1961 C C . ILE A 1 236 ? -15.584 -6.081 19.728 1.00 54.41 236 ILE A C 1
ATOM 1963 O O . ILE A 1 236 ? -16.505 -5.261 19.818 1.00 54.41 236 ILE A O 1
ATOM 1967 N N . LYS A 1 237 ? -14.789 -6.408 20.756 1.00 52.38 237 LYS A N 1
ATOM 1968 C CA . LYS A 1 237 ? -14.887 -5.774 22.078 1.00 52.38 237 LYS A CA 1
ATOM 1969 C C . LYS A 1 237 ? -14.755 -4.253 21.936 1.00 52.38 237 LYS A C 1
ATOM 1971 O O . LYS A 1 237 ? -13.932 -3.768 21.162 1.00 52.38 237 LYS A O 1
ATOM 1976 N N . ALA A 1 238 ? -15.646 -3.542 22.627 1.00 50.84 238 ALA A N 1
ATOM 1977 C CA . ALA A 1 238 ? -15.679 -2.083 22.674 1.00 50.84 238 ALA A CA 1
ATOM 1978 C C . ALA A 1 238 ? -14.408 -1.509 23.307 1.00 50.84 238 ALA A C 1
ATOM 1980 O O . ALA A 1 238 ? -13.903 -2.142 24.263 1.00 50.84 238 ALA A O 1
#

Organism: NCBI:txid2840876

pLDDT: mean 90.66, std 9.47, range [50.84, 98.5]

Foldseek 3Di:
DADLLLLLLLLVLLVVVQPPCPPDPLSLLLSLLLCFLVLDDDPLNCLSQVWDPVQPQFPQTARDLVSLCVPCVVPCLRSSSVSVSLNSLLSNCCRPPVDVVQKAFAFPVRDGDGGPVRTQWIQGPVVRDIDGPVPCPDCVADVVLSLVLSLVSCVVVVDDQRDDDDDPPPPDPSGDPVSSVVVSVVVNVSSVVSVVPVPPPPDHDRDDNVSSVVSSNVSSVVCCVVCVCSSHPVRRDD